Protein AF-A0A9P8C5Q1-F1 (afdb_monomer)

Organism: NCBI:txid45428

Sequence (187 aa):
MDEPPPRLFERLQHIPGYTWSEKNIFHTTYDNWQVFGKKLLKPPPSSHRGASKNRTSHADDNRQNAQNQTHLDVASSQPPSTSGSETETTSSSTPNEPDYIDIVARISTHALREERTYYICKNLVESVDPDGEHIVKPLDMMRLAAHQGDKGPVIVTVFTRPGPNWLNEVVDFGPAWFWGRNEGGEF

Radius of gyration: 25.34 Å; Cα contacts (8 Å, |Δi|>4): 212; chains: 1; bounding box: 77×45×64 Å

Secondary structure (DSSP, 8-state):
-PPPPTTHHHHHHTSTTEEEEEEEEEEETTTEEEEEEEEESSPPP--------------------------------PPP--------------TTPPPEEEEEEEEES-HHHHHHHHHHHHHHHHHH-TT-SSSPPEEEEEEPPP-TT-SS--EEEEEE--S---HHHH----TT-EEPP-TT---

Nearest PDB structures (foldseek):
  7rj8-assembly1_A  TM=6.657E-01  e=1.115E+00  Mus musculus
  7rj7-assembly1_A  TM=6.778E-01  e=1.326E+00  Mus musculus
  8gmc-assembly2_B  TM=5.275E-01  e=1.770E+00  Homo sapiens
  4y8d-assembly2_B  TM=4.771E-01  e=1.181E+00  Homo sapiens
  4c59-assembly1_A  TM=4.527E-01  e=1.052E+00  Homo sapiens

Structure (mmCIF, N/CA/C/O backbone):
data_AF-A0A9P8C5Q1-F1
#
_entry.id   AF-A0A9P8C5Q1-F1
#
loop_
_atom_site.group_PDB
_atom_site.id
_atom_site.type_symbol
_atom_site.label_atom_id
_atom_site.label_alt_id
_atom_site.label_comp_id
_atom_site.label_asym_id
_atom_site.label_entity_id
_atom_site.label_seq_id
_atom_site.pdbx_PDB_ins_code
_atom_site.Cartn_x
_atom_site.Cartn_y
_atom_site.Cartn_z
_atom_site.occupancy
_atom_site.B_iso_or_equiv
_atom_site.auth_seq_id
_atom_site.auth_comp_id
_atom_site.auth_asym_id
_atom_site.auth_atom_id
_atom_site.pdbx_PDB_model_num
ATOM 1 N N . MET A 1 1 ? 3.239 11.483 18.108 1.00 54.06 1 MET A N 1
ATOM 2 C CA . MET A 1 1 ? 3.190 10.063 17.724 1.00 54.06 1 MET A CA 1
ATOM 3 C C . MET A 1 1 ? 1.852 9.861 17.056 1.00 54.06 1 MET A C 1
ATOM 5 O O . MET A 1 1 ? 0.841 10.072 17.718 1.00 54.06 1 MET A O 1
ATOM 9 N N . ASP A 1 2 ? 1.837 9.585 15.757 1.00 68.31 2 ASP A N 1
ATOM 10 C CA . ASP A 1 2 ? 0.606 9.152 15.105 1.00 68.31 2 ASP A CA 1
ATOM 11 C C . ASP A 1 2 ? 0.301 7.726 15.557 1.00 68.31 2 ASP A C 1
ATOM 13 O O . ASP A 1 2 ? 1.201 6.897 15.649 1.00 68.31 2 ASP A O 1
ATOM 17 N N . GLU A 1 3 ? -0.950 7.474 15.924 1.00 78.94 3 GLU A N 1
ATOM 18 C CA . GLU A 1 3 ? -1.441 6.158 16.334 1.00 78.94 3 GLU A CA 1
ATOM 19 C C . GLU A 1 3 ? -1.920 5.393 15.087 1.00 78.94 3 GLU A C 1
ATOM 21 O O . GLU A 1 3 ? -2.419 6.031 14.144 1.00 78.94 3 GLU A O 1
ATOM 26 N N . PRO A 1 4 ? -1.762 4.056 15.014 1.00 82.62 4 PRO A N 1
ATOM 27 C CA . PRO A 1 4 ? -2.324 3.299 13.905 1.00 82.62 4 PRO A CA 1
ATOM 28 C C . PRO A 1 4 ? -3.848 3.462 13.861 1.00 82.62 4 PRO A C 1
ATOM 30 O O . PRO A 1 4 ? -4.478 3.633 14.907 1.00 82.62 4 PRO A O 1
ATOM 33 N N . PRO A 1 5 ? -4.471 3.400 12.667 1.00 83.88 5 PRO A N 1
ATOM 34 C CA . PRO A 1 5 ? -5.922 3.416 12.557 1.00 83.88 5 PRO A CA 1
ATOM 35 C C . PRO A 1 5 ? -6.575 2.404 13.514 1.00 83.88 5 PRO A C 1
ATOM 37 O O . PRO A 1 5 ? -6.081 1.275 13.631 1.00 83.88 5 PRO A O 1
ATOM 40 N N . PRO A 1 6 ? -7.690 2.760 14.175 1.00 84.25 6 PRO A N 1
ATOM 41 C CA . PRO A 1 6 ? -8.359 1.859 15.099 1.00 84.25 6 PRO A CA 1
ATOM 42 C C . PRO A 1 6 ? -8.666 0.511 14.449 1.00 84.25 6 PRO A C 1
ATOM 44 O O . PRO A 1 6 ? -9.155 0.445 13.312 1.00 84.25 6 PRO A O 1
ATOM 47 N N . ARG A 1 7 ? -8.379 -0.568 15.191 1.00 85.06 7 ARG A N 1
ATOM 48 C CA . ARG A 1 7 ? -8.633 -1.959 14.776 1.00 85.06 7 ARG A CA 1
ATOM 49 C C . ARG A 1 7 ? -8.016 -2.301 13.415 1.00 85.06 7 ARG A C 1
ATOM 51 O O . ARG A 1 7 ? -8.594 -3.059 12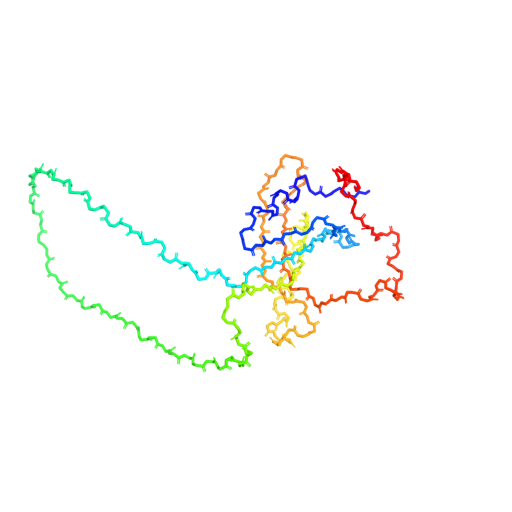.638 1.00 85.06 7 ARG A O 1
ATOM 58 N N . LEU A 1 8 ? -6.844 -1.736 13.113 1.00 86.69 8 LEU A N 1
ATOM 59 C CA . LEU A 1 8 ? -6.172 -1.927 11.828 1.00 86.69 8 LEU A CA 1
ATOM 60 C C . LEU A 1 8 ? -6.030 -3.408 11.458 1.00 86.69 8 LEU A C 1
ATOM 62 O O . LEU A 1 8 ? -6.401 -3.794 10.354 1.00 86.69 8 LEU A O 1
ATOM 66 N N . PHE A 1 9 ? -5.542 -4.241 12.379 1.00 86.44 9 PHE A N 1
ATOM 67 C CA . PHE A 1 9 ? -5.345 -5.666 12.113 1.00 86.44 9 PHE A CA 1
ATOM 68 C C . PHE A 1 9 ? -6.651 -6.394 11.829 1.00 86.44 9 PHE A C 1
ATOM 70 O O . PHE A 1 9 ? -6.742 -7.079 10.819 1.00 86.44 9 PHE A O 1
ATOM 77 N N . GLU A 1 10 ? -7.682 -6.185 12.647 1.00 88.19 10 GLU A N 1
ATOM 78 C CA . GLU A 1 10 ? -9.013 -6.751 12.410 1.00 88.19 10 GLU A CA 1
ATOM 79 C C . GLU A 1 10 ? -9.514 -6.381 11.007 1.00 88.19 10 GLU A C 1
ATOM 81 O O . GLU A 1 10 ? -9.968 -7.238 10.254 1.00 88.19 10 GLU A O 1
ATOM 86 N N . ARG A 1 11 ? -9.352 -5.118 10.598 1.00 90.75 11 ARG A N 1
ATOM 87 C CA . ARG A 1 11 ? -9.740 -4.647 9.259 1.00 90.75 11 ARG A CA 1
ATOM 88 C C . ARG A 1 11 ? -8.911 -5.297 8.149 1.00 90.75 11 ARG A C 1
ATOM 90 O O . ARG A 1 11 ? -9.472 -5.648 7.117 1.00 90.75 11 ARG A O 1
ATOM 97 N N . LEU A 1 12 ? -7.609 -5.489 8.357 1.00 90.44 12 LEU A N 1
ATOM 98 C CA . LEU A 1 12 ? -6.730 -6.160 7.398 1.00 90.44 12 LEU A CA 1
ATOM 99 C C . LEU A 1 12 ? -7.059 -7.658 7.256 1.00 90.44 12 LEU A C 1
ATOM 101 O O . LEU A 1 12 ? -7.026 -8.178 6.143 1.00 90.44 12 LEU A O 1
ATOM 105 N N . GLN A 1 13 ? -7.428 -8.344 8.344 1.00 90.44 13 GLN A N 1
ATOM 106 C CA . GLN A 1 13 ? -7.828 -9.762 8.322 1.00 90.44 13 GLN A CA 1
ATOM 107 C C . GLN A 1 13 ? -9.096 -10.011 7.492 1.00 90.44 13 GLN A C 1
ATOM 109 O O . GLN A 1 13 ? -9.291 -11.108 6.975 1.00 90.44 13 GLN A O 1
ATOM 114 N N . HIS A 1 14 ? -9.946 -8.996 7.318 1.00 90.19 14 HIS A N 1
ATOM 115 C CA . HIS A 1 14 ? -11.116 -9.090 6.444 1.00 90.19 14 HIS A CA 1
ATOM 116 C C . HIS A 1 14 ? -10.768 -9.062 4.946 1.00 90.19 14 HIS A C 1
ATOM 118 O O . HIS A 1 14 ? -11.654 -9.300 4.124 1.00 90.19 14 HIS A O 1
ATOM 124 N N . ILE A 1 15 ? -9.517 -8.774 4.566 1.00 90.19 15 ILE A N 1
ATOM 125 C CA . ILE A 1 15 ? -9.103 -8.762 3.161 1.00 90.19 15 ILE A CA 1
ATOM 126 C C . ILE A 1 15 ? -8.842 -10.212 2.711 1.00 90.19 15 ILE A C 1
ATOM 128 O O . ILE A 1 15 ? -7.885 -10.839 3.176 1.00 90.19 15 ILE A O 1
ATOM 132 N N . PRO A 1 16 ? -9.658 -10.770 1.796 1.00 88.88 16 PRO A N 1
ATOM 133 C CA . PRO A 1 16 ? -9.532 -12.164 1.393 1.00 88.88 16 PRO A CA 1
ATOM 134 C C . PRO A 1 16 ? -8.227 -12.413 0.626 1.00 88.88 16 PRO A C 1
ATOM 136 O O . PRO A 1 16 ? -7.790 -11.588 -0.172 1.00 88.88 16 PRO A O 1
ATOM 139 N N . GLY A 1 17 ? -7.623 -13.586 0.833 1.00 89.50 17 GLY A N 1
ATOM 140 C CA . GLY A 1 17 ? -6.403 -14.004 0.128 1.00 89.50 17 GLY A CA 1
ATOM 141 C C . GLY A 1 17 ? -5.095 -13.498 0.740 1.00 89.50 17 GLY A C 1
ATOM 142 O O . GLY A 1 17 ? -4.024 -13.823 0.221 1.00 89.50 17 GLY A O 1
ATOM 143 N N . TYR A 1 18 ? -5.169 -12.764 1.852 1.00 92.25 18 TYR A N 1
ATOM 144 C CA . TYR A 1 18 ? -4.013 -12.252 2.575 1.00 92.25 18 TYR A CA 1
ATOM 145 C C . TYR A 1 18 ? -3.984 -12.749 4.019 1.00 92.25 18 TYR A C 1
ATOM 147 O O . TYR A 1 18 ? -5.013 -12.976 4.650 1.00 92.25 18 TYR A O 1
ATOM 155 N N . THR A 1 19 ? -2.781 -12.911 4.556 1.00 92.00 19 THR A N 1
ATOM 156 C CA . THR A 1 19 ? -2.546 -13.205 5.970 1.00 92.00 19 THR A CA 1
ATOM 157 C C . THR A 1 19 ? -1.516 -12.226 6.496 1.00 92.00 19 THR A C 1
ATOM 159 O O . THR A 1 19 ? -0.430 -12.109 5.930 1.00 92.00 19 THR A O 1
ATOM 162 N N . TRP A 1 20 ? -1.844 -11.528 7.576 1.00 91.50 20 TRP A N 1
ATOM 163 C CA . TRP A 1 20 ? -1.022 -10.451 8.124 1.00 91.50 20 TRP A CA 1
ATOM 164 C C . TRP A 1 20 ? -0.346 -10.885 9.421 1.00 91.50 20 TRP A C 1
ATOM 166 O O . TRP A 1 20 ? -0.953 -11.562 10.248 1.00 91.50 20 TRP A O 1
ATOM 176 N N . SER A 1 21 ? 0.916 -10.499 9.590 1.00 86.69 21 SER A N 1
ATOM 177 C CA . SER A 1 21 ? 1.686 -10.736 10.808 1.00 86.69 21 SER A CA 1
ATOM 178 C C . SER A 1 21 ? 1.608 -9.519 11.722 1.00 86.69 21 SER A C 1
ATOM 180 O O . SER A 1 21 ? 1.960 -8.412 11.320 1.00 86.69 21 SER A O 1
ATOM 182 N N . GLU A 1 22 ? 1.206 -9.731 12.974 1.00 79.44 22 GLU A N 1
ATOM 183 C CA . GLU A 1 22 ? 1.106 -8.664 13.981 1.00 79.44 22 GLU A CA 1
ATOM 184 C C . GLU A 1 22 ? 2.451 -8.280 14.604 1.00 79.44 22 GLU A C 1
ATOM 186 O O . GLU A 1 22 ? 2.571 -7.243 15.250 1.00 79.44 22 GLU A O 1
ATOM 191 N N . LYS A 1 23 ? 3.484 -9.108 14.411 1.00 74.75 23 LYS A N 1
ATOM 192 C CA . LYS A 1 23 ? 4.763 -8.966 15.120 1.00 74.75 23 LYS A CA 1
ATOM 193 C C . LYS A 1 23 ? 5.607 -7.784 14.640 1.00 74.75 23 LYS A C 1
ATOM 195 O O . LYS A 1 23 ? 6.437 -7.299 15.394 1.00 74.75 23 LYS A O 1
ATOM 200 N N . ASN A 1 24 ? 5.402 -7.336 13.401 1.00 70.75 24 ASN A N 1
ATOM 201 C CA . ASN A 1 24 ? 6.288 -6.393 12.718 1.00 70.75 24 ASN A CA 1
ATOM 202 C C . ASN A 1 24 ? 5.481 -5.263 12.065 1.00 70.75 24 ASN A C 1
ATOM 204 O O . ASN A 1 24 ? 5.430 -5.163 10.837 1.00 70.75 24 ASN A O 1
ATOM 208 N N . ILE A 1 25 ? 4.831 -4.439 12.887 1.00 84.50 25 ILE A N 1
ATOM 209 C CA . ILE A 1 25 ? 4.225 -3.182 12.445 1.00 84.50 25 ILE A CA 1
ATOM 210 C C . ILE A 1 25 ? 5.184 -2.029 12.733 1.00 84.50 25 ILE A C 1
ATOM 212 O O . ILE A 1 25 ? 5.740 -1.925 13.824 1.00 84.50 25 ILE A O 1
ATOM 216 N N . PHE A 1 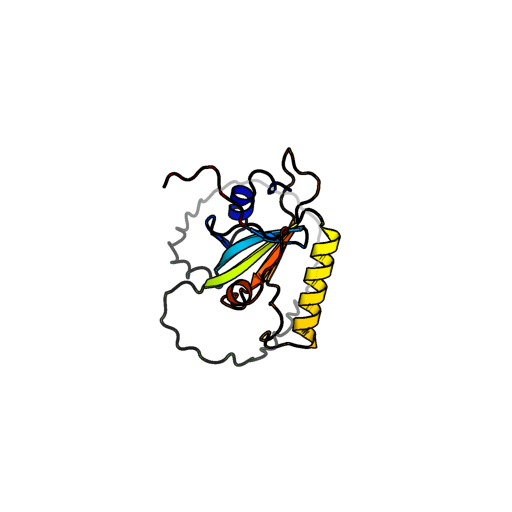26 ? 5.401 -1.156 11.760 1.00 84.56 26 PHE A N 1
ATOM 217 C CA . PHE A 1 26 ? 6.225 0.037 11.947 1.00 84.56 26 PHE A CA 1
ATOM 218 C C . PHE A 1 26 ? 5.637 1.206 11.176 1.00 84.56 26 PHE A C 1
ATOM 220 O O . PHE A 1 26 ? 4.915 1.024 10.193 1.00 84.56 26 PHE A O 1
ATOM 227 N N . HIS A 1 27 ? 5.922 2.411 11.650 1.00 86.19 27 HIS A N 1
ATOM 228 C CA . HIS A 1 27 ? 5.530 3.641 10.980 1.00 86.19 27 HIS A CA 1
ATOM 229 C C . HIS A 1 27 ? 6.763 4.234 10.317 1.00 86.19 27 HIS A C 1
ATOM 231 O O . HIS A 1 27 ? 7.857 4.239 10.882 1.00 86.19 27 HIS A O 1
ATOM 237 N N . THR A 1 28 ? 6.598 4.666 9.075 1.00 82.50 28 THR A N 1
ATOM 238 C CA . THR A 1 28 ? 7.690 5.266 8.317 1.00 82.50 28 THR A CA 1
ATOM 239 C C . THR A 1 28 ? 7.641 6.780 8.396 1.00 82.50 28 THR A C 1
ATOM 241 O O . THR A 1 28 ? 6.584 7.391 8.537 1.00 82.50 28 THR A O 1
ATOM 244 N N . THR A 1 29 ? 8.788 7.406 8.149 1.00 78.44 29 THR A N 1
ATOM 245 C CA . THR A 1 29 ? 8.920 8.863 7.997 1.00 78.44 29 THR A CA 1
ATOM 246 C C . THR A 1 29 ? 8.051 9.446 6.875 1.00 78.44 29 THR A C 1
ATOM 248 O O . THR A 1 29 ? 7.801 10.648 6.840 1.00 78.44 29 THR A O 1
ATOM 251 N N . TYR A 1 30 ? 7.544 8.595 5.980 1.00 80.94 30 TYR A N 1
ATOM 252 C CA . TYR A 1 30 ? 6.578 8.939 4.944 1.00 80.94 30 TYR A CA 1
ATOM 253 C C . TYR A 1 30 ? 5.130 8.891 5.436 1.00 80.94 30 TYR A C 1
ATOM 255 O O . TYR A 1 30 ? 4.229 8.802 4.611 1.00 80.94 30 TYR A O 1
ATOM 263 N N . ASP A 1 31 ? 4.873 8.921 6.741 1.00 85.62 31 ASP A N 1
ATOM 264 C CA . ASP A 1 31 ? 3.535 8.895 7.336 1.00 85.62 31 ASP A CA 1
ATOM 265 C C . ASP A 1 31 ? 2.629 7.789 6.764 1.00 85.62 31 ASP A C 1
ATOM 267 O O . ASP A 1 31 ? 1.560 8.010 6.180 1.00 85.62 31 ASP A O 1
ATOM 271 N N . ASN A 1 32 ? 3.150 6.568 6.819 1.00 91.12 32 ASN A N 1
ATOM 272 C CA . ASN A 1 32 ? 2.397 5.356 6.541 1.00 91.12 32 ASN A CA 1
ATOM 273 C C . ASN A 1 32 ? 2.840 4.252 7.493 1.00 91.12 32 ASN A C 1
ATOM 275 O O . ASN A 1 32 ? 4.012 4.151 7.862 1.00 91.12 32 ASN A O 1
ATOM 279 N N . TRP A 1 33 ? 1.874 3.422 7.855 1.00 92.12 33 TRP A N 1
ATOM 280 C CA . TRP A 1 33 ? 2.087 2.190 8.591 1.00 92.12 33 TRP A CA 1
ATOM 281 C C . TRP A 1 33 ? 2.439 1.073 7.625 1.00 92.12 33 TRP A C 1
ATOM 283 O O . TRP A 1 33 ? 1.865 0.994 6.540 1.00 92.12 33 TRP A O 1
ATOM 293 N N . GLN A 1 34 ? 3.348 0.194 8.023 1.00 92.44 34 GLN A N 1
ATOM 294 C CA . GLN A 1 34 ? 3.714 -0.983 7.253 1.00 92.44 34 GLN A CA 1
ATOM 295 C C . GLN A 1 34 ? 3.451 -2.249 8.046 1.00 92.44 34 GLN A C 1
ATOM 297 O O . GLN A 1 34 ? 3.824 -2.349 9.213 1.00 92.44 34 GLN A O 1
ATOM 302 N N . VAL A 1 35 ? 2.796 -3.208 7.393 1.00 93.00 35 VAL A N 1
ATOM 303 C CA . VAL A 1 35 ? 2.463 -4.515 7.959 1.00 93.00 35 VAL A CA 1
ATOM 304 C C . VAL A 1 35 ? 2.910 -5.596 6.989 1.00 93.00 35 VAL A C 1
ATOM 306 O O . VAL A 1 35 ? 2.559 -5.588 5.809 1.00 93.00 35 VAL A O 1
ATOM 309 N N . PHE A 1 36 ? 3.685 -6.551 7.487 1.00 92.69 36 PHE A N 1
ATOM 310 C CA . PHE A 1 36 ? 4.129 -7.688 6.692 1.00 92.69 36 PHE A CA 1
ATOM 311 C C . PHE A 1 36 ? 3.082 -8.797 6.666 1.00 92.69 36 PHE A C 1
ATOM 313 O O . PHE A 1 36 ? 2.388 -9.047 7.650 1.00 92.69 36 PHE A O 1
ATOM 320 N N . GLY A 1 37 ? 3.005 -9.510 5.548 1.00 92.62 37 GLY A N 1
ATOM 321 C CA . GLY A 1 37 ? 2.088 -10.630 5.401 1.00 92.62 37 GLY A CA 1
ATOM 322 C C . GLY A 1 37 ? 2.514 -11.623 4.332 1.00 92.62 37 GLY A C 1
ATOM 323 O O . GLY A 1 37 ? 3.628 -11.554 3.803 1.00 92.62 37 GLY A O 1
ATOM 324 N N . LYS A 1 38 ? 1.591 -12.527 4.015 1.00 93.25 38 LYS A N 1
ATOM 325 C CA . LYS A 1 38 ? 1.660 -13.469 2.899 1.00 93.25 38 LYS A CA 1
ATOM 326 C C . LYS A 1 38 ? 0.391 -13.362 2.056 1.00 93.25 38 LYS A C 1
ATOM 328 O O . LYS A 1 38 ? -0.694 -13.197 2.612 1.00 93.25 38 LYS A O 1
ATOM 333 N N . LYS A 1 39 ? 0.520 -13.467 0.734 1.00 92.88 39 LYS A N 1
ATOM 334 C CA . LYS A 1 39 ? -0.605 -13.584 -0.208 1.00 92.88 39 LYS A CA 1
ATOM 335 C C . LYS A 1 39 ? -0.645 -15.000 -0.765 1.00 92.88 39 LYS A C 1
ATOM 337 O O . LYS A 1 39 ? 0.393 -15.522 -1.161 1.00 92.88 39 LYS A O 1
ATOM 342 N N . LEU A 1 40 ? -1.830 -15.598 -0.813 1.00 91.00 40 LEU A N 1
ATOM 343 C CA . LEU A 1 40 ? -2.054 -16.897 -1.446 1.00 91.00 40 LEU A CA 1
ATOM 344 C C . LEU A 1 40 ? -2.198 -16.717 -2.968 1.00 91.00 40 LEU A C 1
ATOM 346 O O . LEU A 1 40 ? -3.103 -16.012 -3.413 1.00 91.00 40 LEU A O 1
ATOM 350 N N . LEU A 1 41 ? -1.322 -17.337 -3.766 1.00 83.75 41 LEU A N 1
ATOM 351 C CA . LEU A 1 41 ? -1.336 -17.237 -5.234 1.00 83.75 41 LEU A CA 1
ATOM 352 C C . LEU A 1 41 ? -2.379 -18.151 -5.881 1.00 83.75 41 LEU A C 1
ATOM 354 O O . LEU A 1 41 ? -3.001 -17.780 -6.876 1.00 83.75 41 LEU A O 1
ATOM 358 N N . LYS A 1 42 ? -2.573 -19.351 -5.327 1.00 78.44 42 LYS A N 1
ATOM 359 C CA . LYS A 1 42 ? -3.541 -20.331 -5.826 1.00 78.44 42 LYS A CA 1
ATOM 360 C C . LYS A 1 42 ? -4.374 -20.851 -4.659 1.00 78.44 42 LYS A C 1
ATOM 362 O O . LYS A 1 42 ? -3.792 -21.365 -3.702 1.00 78.44 42 LYS A O 1
ATOM 367 N N . PRO A 1 43 ? -5.715 -20.745 -4.702 1.00 63.94 43 PRO A N 1
ATOM 368 C CA . PRO A 1 43 ? -6.535 -21.457 -3.735 1.00 63.94 43 PRO A CA 1
ATOM 369 C C . PRO A 1 43 ? -6.235 -22.958 -3.868 1.00 63.94 43 PRO A C 1
ATOM 371 O O . PRO A 1 43 ? -6.049 -23.433 -4.995 1.00 63.94 43 PRO A O 1
ATOM 374 N N . PRO A 1 44 ? -6.155 -23.710 -2.754 1.00 61.41 44 PRO A N 1
ATOM 375 C CA . PRO A 1 44 ? -5.934 -25.148 -2.828 1.00 61.41 44 PRO A CA 1
ATOM 376 C C . PRO A 1 44 ? -6.998 -25.757 -3.749 1.00 61.41 44 PRO A C 1
ATOM 378 O O . PRO A 1 44 ? -8.148 -25.298 -3.707 1.00 61.41 44 PRO A O 1
ATOM 381 N N . PRO A 1 45 ? -6.645 -26.750 -4.590 1.00 60.91 45 PRO A N 1
ATOM 382 C CA . PRO A 1 45 ? -7.618 -27.397 -5.454 1.00 60.91 45 PRO A CA 1
ATOM 383 C C . PRO A 1 45 ? -8.770 -27.852 -4.568 1.00 60.91 45 PRO A C 1
ATOM 385 O O . PRO A 1 45 ? -8.580 -28.620 -3.621 1.00 60.91 45 PRO A O 1
ATOM 388 N N . SER A 1 46 ? -9.953 -27.295 -4.815 1.00 57.34 46 SER A N 1
ATOM 389 C CA . SER A 1 46 ? -11.142 -27.647 -4.065 1.00 57.34 46 SER A CA 1
ATOM 390 C C . SER A 1 46 ? -11.343 -29.143 -4.255 1.00 57.34 46 SER A C 1
ATOM 392 O O . SER A 1 46 ? -11.677 -29.614 -5.339 1.00 57.34 46 SER A O 1
ATOM 394 N N . SER A 1 47 ? -11.090 -29.923 -3.203 1.00 45.84 47 SER A N 1
ATOM 395 C CA . SER A 1 47 ? -11.538 -31.305 -3.182 1.00 45.84 47 SER A CA 1
ATOM 396 C C . SER A 1 47 ? -13.045 -31.220 -3.367 1.00 45.84 47 SER A C 1
ATOM 398 O O . SER A 1 47 ? -13.741 -30.656 -2.519 1.00 45.84 47 SER A O 1
ATOM 400 N N . HIS A 1 48 ? -13.527 -31.652 -4.530 1.00 47.44 48 HIS A N 1
ATOM 401 C CA . HIS A 1 48 ? -14.938 -31.701 -4.856 1.00 47.44 48 HIS A CA 1
ATOM 402 C C . HIS A 1 48 ? -15.633 -32.595 -3.822 1.00 47.44 48 HIS A C 1
ATOM 404 O O . HIS A 1 48 ? -15.818 -33.791 -4.029 1.00 47.44 48 HIS A O 1
ATOM 410 N N . ARG A 1 49 ? -16.027 -32.025 -2.679 1.00 45.91 49 ARG A N 1
ATOM 411 C CA . ARG A 1 49 ? -17.060 -32.607 -1.833 1.00 45.91 49 ARG A CA 1
ATOM 412 C C . ARG A 1 49 ? -18.317 -32.538 -2.676 1.00 45.91 49 ARG A C 1
ATOM 414 O O . ARG A 1 49 ? -18.860 -31.457 -2.890 1.00 45.91 49 ARG A O 1
ATOM 421 N N . GLY A 1 50 ? -18.666 -33.687 -3.251 1.00 44.19 50 GLY A N 1
ATOM 422 C CA . GLY A 1 50 ? -19.752 -33.843 -4.202 1.00 44.19 50 GLY A CA 1
ATOM 423 C C . GLY A 1 50 ? -20.978 -33.068 -3.748 1.00 44.19 50 GLY A C 1
ATOM 424 O O . GLY A 1 50 ? -21.564 -33.365 -2.708 1.00 44.19 50 GLY A O 1
ATOM 425 N N . ALA A 1 51 ? -21.350 -32.063 -4.539 1.00 42.00 51 ALA A N 1
ATOM 426 C CA . ALA A 1 51 ? -22.648 -31.435 -4.433 1.00 42.00 51 ALA A CA 1
ATOM 427 C C . ALA A 1 51 ? -23.689 -32.518 -4.739 1.00 42.00 51 ALA A C 1
ATOM 429 O O . ALA A 1 51 ? -23.930 -32.874 -5.895 1.00 42.00 51 ALA A O 1
ATOM 430 N N . SER A 1 52 ? -24.241 -33.099 -3.674 1.00 44.97 52 SER A N 1
ATOM 431 C CA . SER A 1 52 ? -25.394 -33.983 -3.734 1.00 44.97 52 SER A CA 1
ATOM 432 C C . SER A 1 52 ? -26.507 -33.244 -4.471 1.00 44.97 52 SER A C 1
ATOM 434 O O . SER A 1 52 ? -27.012 -32.220 -4.008 1.00 44.97 52 SER A O 1
ATOM 436 N N . LYS A 1 53 ? -26.853 -33.741 -5.661 1.00 46.81 53 LYS A N 1
ATOM 437 C CA . LYS A 1 53 ? -28.012 -33.295 -6.431 1.00 46.81 53 LYS A CA 1
ATOM 438 C C . LYS A 1 53 ? -29.275 -33.720 -5.682 1.00 46.81 53 LYS A C 1
ATOM 440 O O . LYS A 1 53 ? -29.868 -34.738 -6.027 1.00 46.81 53 LYS A O 1
ATOM 445 N N . ASN A 1 54 ? -29.726 -32.934 -4.710 1.00 40.12 54 ASN A N 1
ATOM 446 C CA . ASN A 1 54 ? -31.113 -33.028 -4.269 1.00 40.12 54 ASN A CA 1
ATOM 447 C C . ASN A 1 54 ? -31.989 -32.290 -5.280 1.00 40.12 54 ASN A C 1
ATOM 449 O O . ASN A 1 54 ? -32.167 -31.077 -5.234 1.00 40.12 54 ASN A O 1
ATOM 453 N N . ARG A 1 55 ? -32.503 -33.070 -6.234 1.00 41.81 55 ARG A N 1
ATOM 454 C CA . ARG A 1 55 ? -33.647 -32.710 -7.066 1.00 41.81 55 ARG A CA 1
ATOM 455 C C . ARG A 1 55 ? -34.868 -32.616 -6.152 1.00 41.81 55 ARG A C 1
ATOM 457 O O . ARG A 1 55 ? -35.412 -33.644 -5.763 1.00 41.81 55 ARG A O 1
ATOM 464 N N . THR A 1 56 ? -35.302 -31.409 -5.819 1.00 40.56 56 THR A N 1
ATOM 465 C CA . THR A 1 56 ? -36.657 -31.183 -5.315 1.00 40.56 56 THR A CA 1
ATOM 466 C C . THR A 1 56 ? -37.568 -30.950 -6.513 1.00 40.56 56 THR A C 1
ATOM 468 O O . THR A 1 56 ? -37.518 -29.928 -7.192 1.00 40.56 56 THR A O 1
ATOM 471 N N . SER A 1 57 ? -38.368 -31.965 -6.821 1.00 43.81 57 SER A N 1
ATOM 472 C CA . SER A 1 57 ? -39.522 -31.858 -7.703 1.00 43.81 57 SER A CA 1
ATOM 473 C C . SER A 1 57 ? -40.598 -31.028 -7.004 1.00 43.81 57 SER A C 1
ATOM 475 O O . SER A 1 57 ? -41.234 -31.521 -6.074 1.00 43.81 57 SER A O 1
ATOM 477 N N . HIS A 1 58 ? -40.817 -29.799 -7.460 1.00 41.16 58 HIS A N 1
ATOM 478 C CA . HIS A 1 58 ? -42.062 -29.088 -7.195 1.00 41.16 58 HIS A CA 1
ATOM 479 C C . HIS A 1 58 ? -42.860 -29.032 -8.492 1.00 41.16 58 HIS A C 1
ATOM 481 O O . HIS A 1 58 ? -42.485 -28.364 -9.453 1.00 41.16 58 HIS A O 1
ATOM 487 N N . ALA A 1 59 ? -43.919 -29.835 -8.510 1.00 43.53 59 ALA A N 1
ATOM 488 C CA . ALA A 1 59 ? -45.061 -29.626 -9.371 1.00 43.53 59 ALA A CA 1
ATOM 489 C C . ALA A 1 59 ? -45.836 -28.428 -8.821 1.00 43.53 59 ALA A C 1
ATOM 491 O O . ALA A 1 59 ? -46.074 -28.389 -7.620 1.00 43.53 59 ALA A O 1
ATOM 492 N N . ASP A 1 60 ? -46.224 -27.504 -9.694 1.00 41.16 60 ASP A N 1
ATOM 493 C CA . ASP A 1 60 ? -47.494 -26.801 -9.562 1.00 41.16 60 ASP A CA 1
ATOM 494 C C . ASP A 1 60 ? -47.965 -26.345 -10.947 1.00 41.16 60 ASP A C 1
ATOM 496 O O . ASP A 1 60 ? -47.281 -25.636 -11.690 1.00 41.16 60 ASP A O 1
ATOM 500 N N . ASP A 1 61 ? -49.147 -26.848 -11.284 1.00 39.78 61 ASP A N 1
ATOM 501 C CA . ASP A 1 61 ? -50.043 -26.383 -12.330 1.00 39.78 61 ASP A CA 1
ATOM 502 C C . ASP A 1 61 ? -50.404 -24.904 -12.108 1.00 39.78 61 ASP A C 1
ATOM 504 O O . ASP A 1 61 ? -50.636 -24.493 -10.974 1.00 39.78 61 ASP A O 1
ATOM 508 N N . ASN A 1 62 ? -50.551 -24.125 -13.190 1.00 38.53 62 ASN A N 1
ATOM 509 C CA . ASN A 1 62 ? -51.838 -23.522 -13.590 1.00 38.53 62 ASN A CA 1
ATOM 510 C C . ASN A 1 62 ? -51.666 -22.366 -14.613 1.00 38.53 62 ASN A C 1
ATOM 512 O O . ASN A 1 62 ? -51.288 -21.249 -14.280 1.00 38.53 62 ASN A O 1
ATOM 516 N N . ARG A 1 63 ? -52.045 -22.677 -15.861 1.00 37.78 63 ARG A N 1
ATOM 517 C CA . ARG A 1 63 ? -52.834 -21.890 -16.841 1.00 37.78 63 ARG A CA 1
ATOM 518 C C . ARG A 1 63 ? -52.427 -20.468 -17.296 1.00 37.78 63 ARG A C 1
ATOM 520 O O . ARG A 1 63 ? -52.673 -19.471 -16.636 1.00 37.78 63 ARG A O 1
ATOM 527 N N . GLN A 1 64 ? -52.037 -20.439 -18.579 1.00 38.41 64 GLN A N 1
ATOM 528 C CA . GLN A 1 64 ? -52.668 -19.730 -19.717 1.00 38.41 64 GLN A CA 1
ATOM 529 C C . GLN A 1 64 ? -52.988 -18.223 -19.598 1.00 38.41 64 GLN A C 1
ATOM 531 O O . GLN A 1 64 ? -53.992 -17.849 -19.005 1.00 38.41 64 GLN A O 1
ATOM 536 N N . ASN A 1 65 ? -52.297 -17.401 -20.401 1.00 33.88 65 ASN A N 1
ATOM 537 C CA . ASN A 1 65 ? -52.964 -16.601 -21.441 1.00 33.88 65 ASN A CA 1
ATOM 538 C C . ASN A 1 65 ? -51.989 -16.240 -22.582 1.00 33.88 65 ASN A C 1
ATOM 540 O O . ASN A 1 65 ? -50.784 -16.131 -22.374 1.00 33.88 65 ASN A O 1
ATOM 544 N N . ALA A 1 66 ? -52.526 -16.131 -23.793 1.00 35.69 66 ALA A N 1
ATOM 545 C CA . ALA A 1 66 ? -51.828 -16.152 -25.070 1.00 35.69 66 ALA A CA 1
ATOM 546 C C . ALA A 1 66 ? -51.572 -14.758 -25.684 1.00 35.69 66 ALA A C 1
ATOM 548 O O . ALA A 1 66 ? -52.153 -13.766 -25.260 1.00 35.69 66 ALA A O 1
ATOM 549 N N . GLN A 1 67 ? -50.797 -14.789 -26.782 1.00 36.25 67 GLN A N 1
ATOM 550 C CA . GLN A 1 67 ? -50.679 -13.816 -27.887 1.00 36.25 67 GLN A CA 1
ATOM 551 C C . GLN A 1 67 ? -49.575 -12.746 -27.781 1.00 36.25 67 GLN A C 1
ATOM 553 O O . GLN A 1 67 ? -49.773 -11.667 -27.239 1.00 36.25 67 GLN A O 1
ATOM 558 N N . ASN A 1 68 ? -48.439 -12.968 -28.452 1.00 36.53 68 ASN A N 1
ATOM 559 C CA . ASN A 1 68 ? -48.270 -12.516 -29.840 1.00 36.53 68 ASN A CA 1
ATOM 560 C C . ASN A 1 68 ? -46.941 -12.989 -30.449 1.00 36.53 68 ASN A C 1
ATOM 562 O O . ASN A 1 68 ? -45.913 -13.091 -29.789 1.00 36.53 68 ASN A O 1
ATOM 566 N N . GLN A 1 69 ? -47.024 -13.316 -31.734 1.00 36.88 69 GLN A N 1
ATOM 567 C CA . GLN A 1 69 ? -45.984 -13.869 -32.591 1.00 36.88 69 GLN A CA 1
ATOM 568 C C . GLN A 1 69 ? -45.044 -12.763 -33.081 1.00 36.88 69 GLN A C 1
ATOM 570 O O . GLN A 1 69 ? -45.536 -11.725 -33.513 1.00 36.88 69 GLN A O 1
ATOM 575 N N . THR A 1 70 ? -43.737 -13.022 -33.165 1.00 34.91 70 THR A N 1
ATOM 576 C CA . THR A 1 70 ? -42.986 -12.884 -34.430 1.00 34.91 70 THR A CA 1
ATOM 577 C C . THR A 1 70 ? -41.646 -13.615 -34.336 1.00 34.91 70 THR A C 1
ATOM 579 O O . THR A 1 70 ? -40.916 -13.505 -33.358 1.00 34.91 70 THR A O 1
ATOM 582 N N . HIS A 1 71 ? -41.377 -14.406 -35.366 1.00 31.28 71 HIS A N 1
ATOM 583 C CA . HIS A 1 71 ? -40.282 -15.351 -35.526 1.00 31.28 71 HIS A CA 1
ATOM 584 C C . HIS A 1 71 ? -39.195 -14.706 -36.388 1.00 31.28 71 HIS A C 1
ATOM 586 O O . HIS A 1 71 ? -39.490 -14.383 -37.536 1.00 31.28 71 HIS A O 1
ATOM 592 N N . LEU A 1 72 ? -37.972 -14.542 -35.877 1.00 36.03 72 LEU A N 1
ATOM 593 C CA . LEU A 1 72 ? -36.775 -14.298 -36.690 1.00 36.03 72 LEU A CA 1
ATOM 594 C C . LEU A 1 72 ? -35.552 -14.937 -36.016 1.00 36.03 72 LEU A C 1
ATOM 596 O O . LEU A 1 72 ? -35.011 -14.412 -35.045 1.00 36.03 72 LEU A O 1
ATOM 600 N N . ASP A 1 73 ? -35.140 -16.080 -36.562 1.00 34.31 73 ASP A N 1
ATOM 601 C CA . ASP A 1 73 ? -33.850 -16.723 -36.330 1.00 34.31 73 ASP A CA 1
ATOM 602 C C . ASP A 1 73 ? -32.720 -15.881 -36.934 1.00 34.31 73 ASP A C 1
ATOM 604 O O . ASP A 1 73 ? -32.701 -15.652 -38.144 1.00 34.31 73 ASP A O 1
ATOM 608 N N . VAL A 1 74 ? -31.740 -15.476 -36.123 1.00 36.91 74 VAL A N 1
ATOM 609 C CA . VAL A 1 74 ? -30.412 -15.065 -36.600 1.00 36.91 74 VAL A CA 1
ATOM 610 C C . VAL A 1 74 ? -29.351 -15.563 -35.622 1.00 36.91 74 VAL A C 1
ATOM 612 O O . VAL A 1 74 ? -29.457 -15.420 -34.406 1.00 36.91 74 VAL A O 1
ATOM 615 N N . ALA A 1 75 ? -28.350 -16.207 -36.212 1.00 39.50 75 ALA A N 1
ATOM 616 C CA . ALA A 1 75 ? -27.342 -17.045 -35.596 1.00 39.50 75 ALA A CA 1
ATOM 617 C C . ALA A 1 75 ? -26.451 -16.333 -34.564 1.00 39.50 75 ALA A C 1
ATOM 619 O O . ALA A 1 75 ? -26.025 -15.192 -34.737 1.00 39.50 75 ALA A O 1
ATOM 620 N N . SER A 1 76 ? -26.125 -17.079 -33.507 1.00 36.94 76 SER A N 1
ATOM 621 C CA . SER A 1 76 ? -25.138 -16.738 -32.487 1.00 36.94 76 SER A CA 1
ATOM 622 C C . SER A 1 76 ? -23.723 -16.869 -33.063 1.00 36.94 76 SER A C 1
ATOM 624 O O . SER A 1 76 ? -23.248 -17.974 -33.321 1.00 36.94 76 SER A O 1
ATOM 626 N N . SER A 1 77 ? -23.053 -15.737 -33.271 1.00 37.34 77 SER A N 1
ATOM 627 C CA . SER A 1 77 ? -21.635 -15.681 -33.636 1.00 37.34 77 SER A CA 1
ATOM 628 C C . SER A 1 77 ? -20.777 -15.657 -32.368 1.00 37.34 77 SER A C 1
ATOM 630 O O . SER A 1 77 ? -20.704 -14.640 -31.679 1.00 37.34 77 SER A O 1
ATOM 632 N N . GLN A 1 78 ? -20.125 -16.780 -32.058 1.00 46.25 78 GLN A N 1
ATOM 633 C CA . GLN A 1 78 ? -19.019 -16.849 -31.096 1.00 46.25 78 GLN A CA 1
ATOM 634 C C . GLN A 1 78 ? -17.756 -16.204 -31.700 1.00 46.25 78 GLN A C 1
ATOM 636 O O . GLN A 1 78 ? -17.439 -16.491 -32.856 1.00 46.25 78 GLN A O 1
ATOM 641 N N . PRO A 1 79 ? -16.984 -15.392 -30.956 1.00 49.47 79 PRO A N 1
ATOM 642 C CA . PRO A 1 79 ? -15.635 -15.025 -31.371 1.00 49.47 79 PRO A CA 1
ATOM 643 C C . PRO A 1 79 ? -14.624 -16.145 -31.029 1.00 49.47 79 PRO A C 1
ATOM 645 O O . PRO A 1 79 ? -14.726 -16.750 -29.958 1.00 49.47 79 PRO A O 1
ATOM 648 N N . PRO A 1 80 ? -13.638 -16.431 -31.902 1.00 40.97 80 PRO A N 1
ATOM 649 C CA . PRO A 1 80 ? -12.606 -17.431 -31.644 1.00 40.97 80 PRO A CA 1
ATOM 650 C C . PRO A 1 80 ? -11.578 -16.929 -30.620 1.00 40.97 80 PRO A C 1
ATOM 652 O O . PRO A 1 80 ? -10.987 -15.861 -30.774 1.00 40.97 80 PRO A O 1
ATOM 655 N N . SER A 1 81 ? -11.339 -17.734 -29.586 1.00 37.19 81 SER A N 1
ATOM 656 C CA . SER A 1 81 ? -10.244 -17.556 -28.633 1.00 37.19 81 SER A CA 1
ATOM 657 C C . SER A 1 81 ? -8.904 -17.819 -29.322 1.00 37.19 81 SER A C 1
ATOM 659 O O . SER A 1 81 ? -8.599 -18.948 -29.703 1.00 37.19 81 SER A O 1
ATOM 661 N N . THR A 1 82 ? -8.085 -16.783 -29.479 1.00 38.97 82 THR A N 1
ATOM 662 C CA . THR A 1 82 ? -6.682 -16.927 -29.873 1.00 38.97 82 THR A CA 1
ATOM 663 C C . THR A 1 82 ? -5.875 -17.344 -28.648 1.00 38.97 82 THR A C 1
ATOM 665 O O . THR A 1 82 ? -5.659 -16.554 -27.732 1.00 38.97 82 THR A O 1
ATOM 668 N N . SER A 1 83 ? -5.467 -18.609 -28.627 1.00 42.75 83 SER A N 1
ATOM 669 C CA . SER A 1 83 ? -4.547 -19.177 -27.644 1.00 42.75 83 SER A CA 1
ATOM 670 C C . SER A 1 83 ? -3.145 -18.603 -27.870 1.00 42.75 83 SER A C 1
ATOM 672 O O . SER A 1 83 ? -2.399 -19.094 -28.715 1.00 42.75 83 SER A O 1
ATOM 674 N N . GLY A 1 84 ? -2.799 -17.544 -27.138 1.00 35.69 84 GLY A N 1
ATOM 675 C CA . GLY A 1 84 ? -1.422 -17.082 -26.980 1.00 35.69 84 GLY A CA 1
ATOM 676 C C . GLY A 1 84 ? -0.710 -17.992 -25.987 1.00 35.69 84 GLY A C 1
ATOM 677 O O . GLY A 1 84 ? -1.008 -17.973 -24.798 1.00 35.69 84 GLY A O 1
ATOM 678 N N . SER A 1 85 ? 0.164 -18.854 -26.498 1.00 47.47 85 SER A N 1
ATOM 679 C CA . SER A 1 85 ? 1.028 -19.718 -25.699 1.00 47.47 85 SER A CA 1
ATOM 680 C C . SER A 1 85 ? 2.219 -18.898 -25.216 1.00 47.47 85 SER A C 1
ATOM 682 O O . SER A 1 85 ? 3.196 -18.742 -25.946 1.00 47.47 85 SER A O 1
ATOM 684 N N . GLU A 1 86 ? 2.144 -18.379 -23.997 1.00 40.41 86 GLU A N 1
ATOM 685 C CA . GLU A 1 86 ? 3.290 -17.787 -23.311 1.00 40.41 86 GLU A CA 1
ATOM 686 C C . GLU A 1 86 ? 3.889 -18.863 -22.406 1.00 40.41 86 GLU A C 1
ATOM 688 O O . GLU A 1 86 ? 3.225 -19.449 -21.552 1.00 40.41 86 GLU A O 1
ATOM 693 N N . THR A 1 87 ? 5.129 -19.227 -22.716 1.00 49.44 87 THR A N 1
ATOM 694 C CA . THR A 1 87 ? 5.829 -20.351 -22.097 1.00 49.44 87 THR A CA 1
ATOM 695 C C . THR A 1 87 ? 6.430 -19.846 -20.794 1.00 49.44 87 THR A C 1
ATOM 697 O O . THR A 1 87 ? 7.545 -19.335 -20.794 1.00 49.44 87 THR A O 1
ATOM 700 N N . GLU A 1 88 ? 5.684 -19.940 -19.694 1.00 41.59 88 GLU A N 1
ATOM 701 C CA . GLU A 1 88 ? 6.244 -19.692 -18.368 1.00 41.59 88 GLU A CA 1
ATOM 702 C C . GLU A 1 88 ? 7.121 -20.870 -17.937 1.00 41.59 88 GLU A C 1
ATOM 704 O O . GLU A 1 88 ? 6.762 -22.049 -18.001 1.00 41.59 88 GLU A O 1
ATOM 709 N N . THR A 1 89 ? 8.325 -20.493 -17.542 1.00 42.91 89 THR A N 1
ATOM 710 C CA . THR A 1 89 ? 9.467 -21.300 -17.155 1.00 42.91 89 THR A CA 1
ATOM 711 C C . THR A 1 89 ? 9.090 -22.328 -16.088 1.00 42.91 89 THR A C 1
ATOM 713 O O . THR A 1 89 ? 8.610 -21.996 -15.008 1.00 42.91 89 THR A O 1
ATOM 716 N N . THR A 1 90 ? 9.349 -23.599 -16.386 1.00 48.31 90 THR A N 1
ATOM 717 C CA . THR A 1 90 ? 9.222 -24.736 -15.470 1.00 48.31 90 THR A CA 1
ATOM 718 C C . THR A 1 90 ? 10.029 -24.519 -14.188 1.00 48.31 90 THR A C 1
ATOM 720 O O . THR A 1 90 ? 11.246 -24.706 -14.185 1.00 48.31 90 THR A O 1
ATOM 723 N N . SER A 1 91 ? 9.351 -24.210 -13.083 1.00 48.62 91 SER A N 1
ATOM 724 C CA . SER A 1 91 ? 9.810 -24.558 -11.740 1.00 48.62 91 SER A CA 1
ATOM 725 C C . SER A 1 91 ? 9.148 -25.881 -11.343 1.00 48.62 91 SER A C 1
ATOM 727 O O . SER A 1 91 ? 7.946 -26.092 -11.495 1.00 48.62 91 SER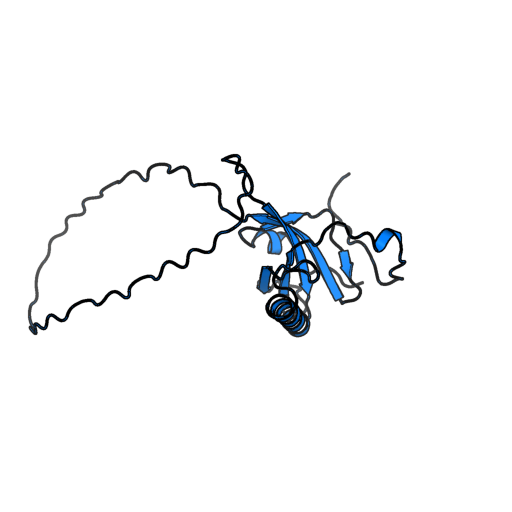 A O 1
ATOM 729 N N . SER A 1 92 ? 9.975 -26.836 -10.933 1.00 43.25 92 SER A N 1
ATOM 730 C CA . SER A 1 92 ? 9.605 -28.209 -10.593 1.00 43.25 92 SER A CA 1
ATOM 731 C C . SER A 1 92 ? 8.508 -28.260 -9.525 1.00 43.25 92 SER A C 1
ATOM 733 O O . SER A 1 92 ? 8.767 -28.032 -8.345 1.00 43.25 92 SER A O 1
ATOM 735 N N . SER A 1 93 ? 7.287 -28.585 -9.944 1.00 45.25 93 SER A N 1
ATOM 736 C CA . SER A 1 93 ? 6.115 -28.692 -9.082 1.00 45.25 93 SER A CA 1
ATOM 737 C C . SER A 1 93 ? 6.133 -29.993 -8.276 1.00 45.25 93 SER A C 1
ATOM 739 O O . SER A 1 93 ? 5.899 -31.072 -8.828 1.00 45.25 93 SER A O 1
ATOM 741 N N . THR A 1 94 ? 6.328 -29.896 -6.962 1.00 47.12 94 THR A N 1
ATOM 742 C CA . THR A 1 94 ? 5.706 -30.840 -6.031 1.00 47.12 94 THR A CA 1
ATOM 743 C C . THR A 1 94 ? 4.204 -30.530 -6.008 1.00 47.12 94 THR A C 1
ATOM 745 O O . THR A 1 94 ? 3.805 -29.394 -5.745 1.00 47.12 94 THR A O 1
ATOM 748 N N . PRO A 1 95 ? 3.323 -31.487 -6.332 1.00 54.38 95 PRO A N 1
ATOM 749 C CA . PRO A 1 95 ? 1.894 -31.240 -6.278 1.00 54.38 95 PRO A CA 1
ATOM 750 C C . PRO A 1 95 ? 1.482 -31.300 -4.805 1.00 54.38 95 PRO A C 1
ATOM 752 O O . PRO A 1 95 ? 1.511 -32.390 -4.240 1.00 54.38 95 PRO A O 1
ATOM 755 N N . ASN A 1 96 ? 1.183 -30.150 -4.179 1.00 56.19 96 ASN A N 1
ATOM 756 C CA . ASN A 1 96 ? 0.159 -29.962 -3.123 1.00 56.19 96 ASN A CA 1
ATOM 757 C C . ASN A 1 96 ? 0.432 -28.842 -2.100 1.00 56.19 96 ASN A C 1
ATOM 759 O O . ASN A 1 96 ? -0.402 -28.669 -1.211 1.00 56.19 96 ASN A O 1
ATOM 763 N N . GLU A 1 97 ? 1.512 -28.060 -2.182 1.00 58.66 97 GLU A N 1
ATOM 764 C CA . GLU A 1 97 ? 1.670 -26.932 -1.250 1.00 58.66 97 GLU A CA 1
ATOM 765 C C . GLU A 1 97 ? 1.013 -25.653 -1.804 1.00 58.66 97 GLU A C 1
ATOM 767 O O . GLU A 1 97 ? 1.242 -25.310 -2.968 1.00 58.66 97 GLU A O 1
ATOM 772 N N . PRO A 1 98 ? 0.149 -24.963 -1.031 1.00 65.62 98 PRO A N 1
ATOM 773 C CA . PRO A 1 98 ? -0.344 -23.646 -1.412 1.00 65.62 98 PRO A CA 1
ATOM 774 C C . PRO A 1 98 ? 0.827 -22.695 -1.659 1.00 65.62 98 PRO A C 1
ATOM 776 O O . PRO A 1 98 ? 1.695 -22.518 -0.806 1.00 65.62 98 PRO A O 1
ATOM 779 N N . ASP A 1 99 ? 0.830 -22.086 -2.840 1.00 85.88 99 ASP A N 1
ATOM 780 C CA . ASP A 1 99 ? 1.886 -21.176 -3.261 1.00 85.88 99 ASP A CA 1
ATOM 781 C C . ASP A 1 99 ? 1.651 -19.801 -2.615 1.00 85.88 99 ASP A C 1
ATOM 783 O O . ASP A 1 99 ? 0.585 -19.194 -2.788 1.00 85.88 99 ASP A O 1
ATOM 787 N N . TYR A 1 100 ? 2.610 -19.341 -1.810 1.00 90.19 100 TYR A N 1
ATOM 788 C CA . TYR A 1 100 ? 2.530 -18.085 -1.067 1.00 90.19 100 TYR A CA 1
ATOM 789 C C . TYR A 1 100 ? 3.650 -17.144 -1.478 1.00 90.19 100 TYR A C 1
ATOM 791 O O . TYR A 1 100 ? 4.808 -17.542 -1.552 1.00 90.19 100 TYR A O 1
ATOM 799 N N . ILE A 1 101 ? 3.317 -15.861 -1.601 1.00 91.69 101 ILE A N 1
ATOM 800 C CA . ILE A 1 101 ? 4.314 -14.800 -1.752 1.00 91.69 101 ILE A CA 1
ATOM 801 C C . ILE A 1 101 ? 4.356 -13.917 -0.518 1.00 91.69 101 ILE A C 1
ATOM 803 O O . ILE A 1 101 ? 3.328 -13.601 0.088 1.00 91.69 101 ILE A O 1
ATOM 807 N N . ASP A 1 102 ? 5.561 -13.497 -0.163 1.00 92.44 102 ASP A N 1
ATOM 808 C CA . ASP A 1 102 ? 5.785 -12.527 0.891 1.00 92.44 102 ASP A CA 1
ATOM 809 C C . ASP A 1 102 ? 5.413 -11.120 0.423 1.00 92.44 102 ASP A C 1
ATOM 811 O O . ASP A 1 102 ? 5.789 -10.678 -0.665 1.00 92.44 102 ASP A O 1
ATOM 815 N N . ILE A 1 103 ? 4.681 -10.401 1.272 1.00 94.19 103 ILE A N 1
ATOM 816 C CA . ILE A 1 103 ? 4.138 -9.083 0.938 1.00 94.19 103 ILE A CA 1
ATOM 817 C C . ILE A 1 103 ? 4.337 -8.063 2.057 1.00 94.19 103 ILE A C 1
ATOM 819 O O . ILE A 1 103 ? 4.592 -8.408 3.219 1.00 94.19 103 ILE A O 1
ATOM 823 N N . VAL A 1 104 ? 4.176 -6.796 1.699 1.00 93.69 104 VAL A N 1
ATOM 824 C CA . VAL A 1 104 ? 4.075 -5.669 2.625 1.00 93.69 104 VAL A CA 1
ATOM 825 C C . VAL A 1 104 ? 2.852 -4.830 2.262 1.00 93.69 104 VAL A C 1
ATOM 827 O O . VAL A 1 104 ? 2.674 -4.439 1.110 1.00 93.69 104 VAL A O 1
ATOM 830 N N . ALA A 1 105 ? 1.990 -4.575 3.242 1.00 94.81 105 ALA A N 1
ATOM 831 C CA . ALA A 1 105 ? 0.931 -3.583 3.144 1.00 94.81 105 ALA A CA 1
ATOM 832 C C . ALA A 1 105 ? 1.443 -2.247 3.664 1.00 94.81 105 ALA A C 1
ATOM 834 O O . ALA A 1 105 ? 1.990 -2.181 4.762 1.00 94.81 105 ALA A O 1
ATOM 835 N N . ARG A 1 106 ? 1.212 -1.190 2.894 1.00 94.81 106 ARG A N 1
ATOM 836 C CA . ARG A 1 106 ? 1.371 0.203 3.290 1.00 94.81 106 ARG A CA 1
ATOM 837 C C . ARG A 1 106 ? -0.010 0.784 3.543 1.00 94.81 106 ARG A C 1
ATOM 839 O O . ARG A 1 106 ? -0.881 0.732 2.681 1.00 94.81 106 ARG A O 1
ATOM 846 N N . ILE A 1 107 ? -0.210 1.321 4.737 1.00 94.75 107 ILE A N 1
ATOM 847 C CA . ILE A 1 107 ? -1.484 1.856 5.198 1.00 94.75 107 ILE A CA 1
ATOM 848 C C . ILE A 1 107 ? -1.312 3.344 5.462 1.00 94.75 107 ILE A C 1
ATOM 850 O O . ILE A 1 107 ? -0.477 3.748 6.273 1.00 94.75 107 ILE A O 1
ATOM 854 N N . SER A 1 108 ? -2.106 4.169 4.786 1.00 94.00 108 SER A N 1
ATOM 855 C CA . SER A 1 108 ? -2.022 5.623 4.915 1.00 94.00 108 SER A CA 1
ATOM 856 C C . SER A 1 108 ? -3.403 6.260 5.016 1.00 94.00 108 SER A C 1
ATOM 858 O O . SER A 1 108 ? -4.363 5.825 4.380 1.00 94.00 108 SER A O 1
ATOM 860 N N . THR A 1 109 ? -3.494 7.327 5.805 1.00 92.44 109 THR A N 1
ATOM 861 C CA . THR A 1 109 ? -4.641 8.250 5.845 1.00 92.44 109 THR A CA 1
ATOM 862 C C . THR A 1 109 ? -4.579 9.277 4.707 1.00 92.44 109 THR A C 1
ATOM 864 O O . THR A 1 109 ? -5.580 9.903 4.360 1.00 92.44 109 THR A O 1
ATOM 867 N N . HIS A 1 110 ? -3.414 9.433 4.068 1.00 92.19 110 HIS A N 1
ATOM 868 C CA . HIS A 1 110 ? -3.204 10.306 2.916 1.00 92.19 110 HIS A CA 1
ATOM 869 C C . HIS A 1 110 ? -3.526 9.587 1.601 1.00 92.19 110 HIS A C 1
ATOM 871 O O . HIS A 1 110 ? -2.642 9.358 0.770 1.00 92.19 110 HIS A O 1
ATOM 877 N N . ALA A 1 111 ? -4.808 9.263 1.400 1.00 91.69 111 ALA A N 1
ATOM 878 C CA . ALA A 1 111 ? -5.276 8.428 0.291 1.00 91.69 111 ALA A CA 1
ATOM 879 C C . ALA A 1 111 ? -4.716 8.844 -1.083 1.00 91.69 111 ALA A C 1
ATOM 881 O O . ALA A 1 111 ? -4.084 8.038 -1.754 1.00 91.69 111 ALA A O 1
ATOM 882 N N . LEU A 1 112 ? -4.849 10.119 -1.468 1.00 93.75 112 LEU A N 1
ATOM 883 C CA . LEU A 1 112 ? -4.399 10.603 -2.784 1.00 93.75 112 LEU A CA 1
ATOM 884 C C . LEU A 1 112 ? -2.882 10.477 -2.997 1.00 93.75 112 LEU A C 1
ATOM 886 O O . LEU A 1 112 ? -2.426 10.201 -4.108 1.00 93.75 112 LEU A O 1
ATOM 890 N N . ARG A 1 113 ? -2.086 10.693 -1.941 1.00 93.81 113 ARG A N 1
ATOM 891 C CA . ARG A 1 113 ? -0.620 10.583 -2.014 1.00 93.81 113 ARG A CA 1
ATOM 892 C C . ARG A 1 113 ? -0.213 9.133 -2.256 1.00 93.81 113 ARG A C 1
ATOM 894 O O . ARG A 1 113 ? 0.666 8.863 -3.075 1.00 93.81 113 ARG A O 1
ATOM 901 N N . GLU A 1 114 ? -0.854 8.217 -1.544 1.00 94.88 114 GLU A N 1
ATOM 902 C CA . GLU A 1 114 ? -0.557 6.794 -1.634 1.00 94.88 114 GLU A CA 1
ATOM 903 C C . GLU A 1 114 ? -1.072 6.197 -2.957 1.00 94.88 114 GLU A C 1
ATOM 905 O O . GLU A 1 114 ? -0.321 5.482 -3.613 1.00 94.88 114 GLU A O 1
ATOM 910 N N . GLU A 1 115 ? -2.260 6.591 -3.439 1.00 95.62 115 GLU A N 1
ATOM 911 C CA . GLU A 1 115 ? -2.774 6.215 -4.772 1.00 95.62 115 GLU A CA 1
ATOM 912 C C . GLU A 1 115 ? -1.808 6.635 -5.881 1.00 95.62 115 GLU A C 1
ATOM 914 O O . GLU A 1 115 ? -1.428 5.831 -6.732 1.00 95.62 115 GLU A O 1
ATOM 919 N N . ARG A 1 116 ? -1.348 7.892 -5.850 1.00 96.38 116 ARG A N 1
ATOM 920 C CA . ARG A 1 116 ? -0.371 8.386 -6.824 1.00 96.38 116 ARG A CA 1
ATOM 921 C C . ARG A 1 116 ? 0.930 7.587 -6.771 1.00 96.38 116 ARG A C 1
ATOM 923 O O . ARG A 1 116 ? 1.478 7.264 -7.819 1.00 96.38 116 ARG A O 1
ATOM 930 N N . THR A 1 117 ? 1.415 7.265 -5.573 1.00 94.81 117 THR A N 1
ATOM 931 C CA . THR A 1 117 ? 2.642 6.471 -5.395 1.00 94.81 117 THR A CA 1
ATOM 932 C C . THR A 1 117 ? 2.475 5.068 -5.974 1.00 94.81 117 THR A C 1
ATOM 934 O O . THR A 1 117 ? 3.329 4.624 -6.736 1.00 94.81 117 THR A O 1
ATOM 937 N N . TYR A 1 118 ? 1.349 4.410 -5.691 1.00 96.12 118 TYR A N 1
ATOM 938 C CA . TYR A 1 118 ? 1.020 3.095 -6.239 1.00 96.12 118 TYR A CA 1
ATOM 939 C C . TYR A 1 118 ? 1.033 3.093 -7.770 1.00 9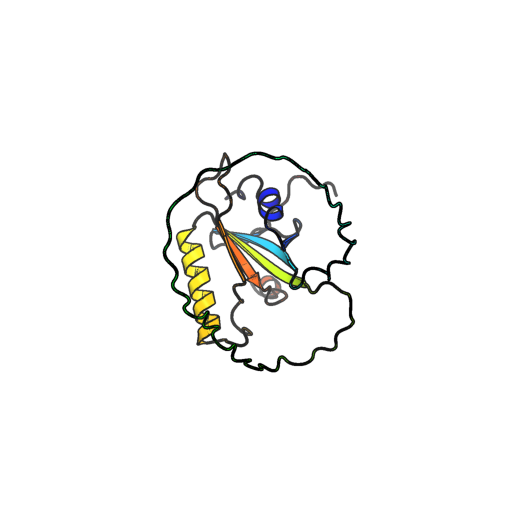6.12 118 TYR A C 1
ATOM 941 O O . TYR A 1 118 ? 1.698 2.254 -8.376 1.00 96.12 118 TYR A O 1
ATOM 949 N N . TYR A 1 119 ? 0.365 4.059 -8.406 1.00 96.75 119 TYR A N 1
ATOM 950 C CA . TYR A 1 119 ? 0.332 4.139 -9.868 1.00 96.75 119 TYR A CA 1
ATOM 951 C C . TYR A 1 119 ? 1.683 4.499 -10.487 1.00 96.75 119 TYR A C 1
ATOM 953 O O . TYR A 1 119 ? 1.994 4.003 -11.567 1.00 96.75 119 TYR A O 1
ATOM 961 N N . ILE A 1 120 ? 2.505 5.310 -9.814 1.00 95.19 120 ILE A N 1
ATOM 962 C CA . ILE A 1 120 ? 3.884 5.561 -10.253 1.00 95.19 120 ILE A CA 1
ATOM 963 C C . ILE A 1 120 ? 4.680 4.254 -10.242 1.00 95.19 120 ILE A C 1
ATOM 965 O O . ILE A 1 120 ? 5.281 3.917 -11.256 1.00 95.19 120 ILE A O 1
ATOM 969 N N . CYS A 1 121 ? 4.649 3.496 -9.141 1.00 93.81 121 CYS A N 1
ATOM 970 C CA . CYS A 1 121 ? 5.336 2.205 -9.058 1.00 93.81 121 CYS A CA 1
ATOM 971 C C . CYS A 1 121 ? 4.820 1.223 -10.114 1.00 93.81 121 CYS A C 1
ATOM 973 O O . CYS A 1 121 ? 5.620 0.561 -10.765 1.00 93.81 121 CYS A O 1
ATOM 975 N N . LYS A 1 122 ? 3.501 1.170 -10.327 1.00 94.31 122 LYS A N 1
ATOM 976 C CA . LYS A 1 122 ? 2.883 0.293 -11.326 1.00 94.31 122 LYS A CA 1
ATOM 977 C C . LYS A 1 122 ? 3.369 0.619 -12.736 1.00 94.31 122 LYS A C 1
ATOM 979 O O . LYS A 1 122 ? 3.855 -0.265 -13.427 1.00 94.31 122 LYS A O 1
ATOM 984 N N . ASN A 1 123 ? 3.311 1.893 -13.117 1.00 95.12 123 ASN A N 1
ATOM 985 C CA . ASN A 1 123 ? 3.786 2.343 -14.421 1.00 95.12 123 ASN A CA 1
ATOM 986 C C . ASN A 1 123 ? 5.296 2.117 -14.592 1.00 95.12 123 ASN A C 1
ATOM 988 O O . ASN A 1 123 ? 5.751 1.772 -15.676 1.00 95.12 123 ASN A O 1
ATOM 992 N N . LEU A 1 124 ? 6.093 2.299 -13.535 1.00 93.88 124 LEU A N 1
ATOM 993 C CA . LEU A 1 124 ? 7.528 2.037 -13.600 1.00 93.88 124 LEU A CA 1
ATOM 994 C C . LEU A 1 124 ? 7.829 0.548 -13.822 1.00 93.88 124 LEU A C 1
ATOM 996 O O . LEU A 1 124 ? 8.625 0.230 -14.696 1.00 93.88 124 LEU A O 1
ATOM 1000 N N . VAL A 1 125 ? 7.166 -0.362 -13.109 1.00 92.56 125 VAL A N 1
ATOM 1001 C CA . VAL A 1 125 ? 7.320 -1.807 -13.358 1.00 92.56 125 VAL A CA 1
ATOM 1002 C C . VAL A 1 125 ? 6.919 -2.150 -14.796 1.00 92.56 125 VAL A C 1
ATOM 1004 O O . VAL A 1 125 ? 7.654 -2.829 -15.498 1.00 92.56 125 VAL A O 1
ATOM 1007 N N . GLU A 1 126 ? 5.803 -1.606 -15.286 1.00 91.62 126 GLU A N 1
ATOM 1008 C CA . GLU A 1 126 ? 5.337 -1.860 -16.656 1.00 91.62 126 GLU A CA 1
ATOM 1009 C C . GLU A 1 126 ? 6.280 -1.307 -17.744 1.00 91.62 126 GLU A C 1
ATOM 1011 O O . GLU A 1 126 ? 6.363 -1.883 -18.827 1.00 91.62 126 GLU A O 1
ATOM 1016 N N . SER A 1 127 ? 6.979 -0.196 -17.487 1.00 92.88 127 SER A N 1
ATOM 1017 C CA . SER A 1 127 ? 7.758 0.517 -18.513 1.00 92.88 127 SER A CA 1
ATOM 1018 C C . SER A 1 127 ? 9.269 0.311 -18.445 1.00 92.88 127 SER A C 1
ATOM 1020 O O . SER A 1 127 ? 9.916 0.297 -19.492 1.00 92.88 127 SER A O 1
ATOM 1022 N N . VAL A 1 128 ? 9.844 0.203 -17.245 1.00 91.31 128 VAL A N 1
ATOM 1023 C CA . VAL A 1 128 ? 11.303 0.205 -17.036 1.00 91.31 128 VAL A CA 1
ATOM 1024 C C . VAL A 1 128 ? 11.833 -1.029 -16.317 1.00 91.31 128 VAL A C 1
ATOM 1026 O O . VAL A 1 128 ? 13.036 -1.262 -16.365 1.00 91.31 128 VAL A O 1
ATOM 1029 N N . ASP A 1 129 ? 10.975 -1.816 -15.668 1.00 89.94 129 ASP A N 1
ATOM 1030 C CA . ASP A 1 129 ? 11.393 -3.006 -14.923 1.00 89.94 129 ASP A CA 1
ATOM 1031 C C . ASP A 1 129 ? 10.370 -4.148 -15.073 1.00 89.94 129 ASP A C 1
ATOM 1033 O O . ASP A 1 129 ? 9.699 -4.498 -14.099 1.00 89.94 129 ASP A O 1
ATOM 1037 N N . PRO A 1 130 ? 10.216 -4.724 -16.287 1.00 84.88 130 PRO A N 1
ATOM 1038 C CA . PRO A 1 130 ? 9.179 -5.723 -16.569 1.00 84.88 130 PRO A CA 1
ATOM 1039 C C . PRO A 1 130 ? 9.339 -6.996 -15.732 1.00 84.88 130 PRO A C 1
ATOM 1041 O O . PRO A 1 130 ? 8.357 -7.580 -15.273 1.00 84.88 130 PRO A O 1
ATOM 1044 N N . ASP A 1 131 ? 10.588 -7.386 -15.474 1.00 83.19 131 ASP A N 1
ATOM 1045 C CA . ASP A 1 131 ? 10.929 -8.520 -14.616 1.00 83.19 131 ASP A CA 1
ATOM 1046 C C . ASP A 1 131 ? 10.739 -8.184 -13.123 1.00 83.19 131 ASP A C 1
ATOM 1048 O O . ASP A 1 131 ? 10.605 -9.079 -12.284 1.00 83.19 131 ASP A O 1
ATOM 1052 N N . GLY A 1 132 ? 10.628 -6.889 -12.797 1.00 79.38 132 GLY A N 1
ATOM 1053 C CA . GLY A 1 132 ? 10.426 -6.301 -11.473 1.00 79.38 132 GLY A CA 1
ATOM 1054 C C . GLY A 1 132 ? 11.473 -6.725 -10.450 1.00 79.38 132 GLY A C 1
ATOM 1055 O O . GLY A 1 132 ? 11.125 -7.143 -9.341 1.00 79.38 132 GLY A O 1
ATOM 1056 N N . GLU A 1 133 ? 12.738 -6.672 -10.862 1.00 83.06 133 GLU A N 1
ATOM 1057 C CA . GLU A 1 133 ? 13.898 -6.985 -10.025 1.00 83.06 133 GLU A CA 1
ATOM 1058 C C . GLU A 1 133 ? 14.366 -5.769 -9.210 1.00 83.06 133 GLU A C 1
ATOM 1060 O O . GLU A 1 133 ? 14.963 -5.920 -8.144 1.00 83.06 133 GLU A O 1
ATOM 1065 N N . HIS A 1 134 ? 14.074 -4.557 -9.684 1.00 83.81 134 HIS A N 1
ATOM 1066 C CA . HIS A 1 134 ? 14.616 -3.302 -9.160 1.00 83.81 134 HIS A CA 1
ATOM 1067 C C . HIS A 1 134 ? 13.561 -2.464 -8.432 1.00 83.81 134 HIS A C 1
ATOM 1069 O O . HIS A 1 134 ? 13.875 -1.693 -7.523 1.00 83.81 134 HIS A O 1
ATOM 1075 N N . ILE A 1 135 ? 12.302 -2.596 -8.838 1.00 87.38 135 ILE A N 1
ATOM 1076 C CA . ILE A 1 135 ? 11.173 -1.814 -8.357 1.00 87.38 135 ILE A CA 1
ATOM 1077 C C . ILE A 1 135 ? 10.208 -2.748 -7.655 1.00 87.38 135 ILE A C 1
ATOM 1079 O O . ILE A 1 135 ? 9.789 -3.780 -8.176 1.00 87.38 135 ILE A O 1
ATOM 1083 N N . VAL A 1 136 ? 9.824 -2.357 -6.442 1.00 89.62 136 VAL A N 1
ATOM 1084 C CA . VAL A 1 136 ? 8.880 -3.135 -5.651 1.00 89.62 136 VAL A CA 1
ATOM 1085 C C . VAL A 1 136 ? 7.562 -3.304 -6.418 1.00 89.62 136 VAL A C 1
ATOM 1087 O O . VAL A 1 136 ? 6.918 -2.321 -6.796 1.00 89.62 136 VAL A O 1
ATOM 1090 N N . LYS A 1 137 ? 7.160 -4.557 -6.664 1.00 91.75 137 LYS A N 1
ATOM 1091 C CA . LYS A 1 137 ? 5.998 -4.848 -7.509 1.00 91.75 137 LYS A CA 1
ATOM 1092 C C . LYS A 1 137 ? 4.708 -4.514 -6.755 1.00 91.75 137 LYS A C 1
ATOM 1094 O O . LYS A 1 137 ? 4.457 -5.108 -5.700 1.00 91.75 137 LYS A O 1
ATOM 1099 N N . PRO A 1 138 ? 3.867 -3.597 -7.262 1.00 94.44 138 PRO A N 1
ATOM 1100 C CA . PRO A 1 138 ? 2.546 -3.369 -6.697 1.00 94.44 138 PRO A CA 1
ATOM 1101 C C . PRO A 1 138 ? 1.641 -4.566 -6.988 1.00 94.44 138 PRO A C 1
ATOM 1103 O O . PRO A 1 138 ? 1.564 -5.044 -8.116 1.00 94.44 138 PRO A O 1
ATOM 1106 N N . LEU A 1 139 ? 0.937 -5.040 -5.965 1.00 93.81 139 LEU A N 1
ATOM 1107 C CA . LEU A 1 139 ? 0.030 -6.181 -6.056 1.00 93.81 139 LEU A CA 1
ATOM 1108 C C . LEU A 1 139 ? -1.429 -5.752 -6.042 1.00 93.81 139 LEU A C 1
ATOM 1110 O O . LEU A 1 139 ? -2.227 -6.280 -6.808 1.00 93.81 139 LEU A O 1
ATOM 1114 N N . ASP A 1 140 ? -1.788 -4.839 -5.142 1.00 95.06 140 ASP A N 1
ATOM 1115 C CA . ASP A 1 140 ? -3.189 -4.506 -4.897 1.00 95.06 140 ASP A CA 1
ATOM 1116 C C . ASP A 1 140 ? -3.327 -3.140 -4.229 1.00 95.06 140 ASP A C 1
ATOM 1118 O O . ASP A 1 140 ? -2.409 -2.673 -3.553 1.00 95.06 140 ASP A O 1
ATOM 1122 N N . MET A 1 141 ? -4.477 -2.504 -4.408 1.00 95.88 141 MET A N 1
ATOM 1123 C CA . MET A 1 141 ? -4.809 -1.235 -3.780 1.00 95.88 141 MET A CA 1
ATOM 1124 C C . MET A 1 141 ? -6.288 -1.219 -3.424 1.00 95.88 141 MET A C 1
ATOM 1126 O O . MET A 1 141 ? -7.154 -1.374 -4.281 1.00 95.88 141 MET A O 1
ATOM 1130 N N . MET A 1 142 ? -6.579 -0.974 -2.153 1.00 95.25 142 MET A N 1
ATOM 1131 C CA . MET A 1 142 ? -7.939 -0.999 -1.630 1.00 95.25 142 MET A CA 1
ATOM 1132 C C . MET A 1 142 ? -8.133 0.052 -0.546 1.00 95.25 142 MET A C 1
ATOM 1134 O O . MET A 1 142 ? -7.199 0.448 0.148 1.00 95.25 142 MET A O 1
ATOM 1138 N N . ARG A 1 143 ? -9.374 0.496 -0.371 1.00 94.31 143 ARG A N 1
ATOM 1139 C CA . ARG A 1 143 ? -9.758 1.400 0.715 1.00 94.31 143 ARG A CA 1
ATOM 1140 C C . ARG A 1 143 ? -10.427 0.591 1.815 1.00 94.31 143 ARG A C 1
ATOM 1142 O O . ARG A 1 143 ? -11.303 -0.221 1.531 1.00 94.31 143 ARG A O 1
ATOM 1149 N N . LEU A 1 144 ? -10.024 0.813 3.061 1.00 91.69 144 LEU A N 1
ATOM 1150 C CA . LEU A 1 144 ? -10.677 0.175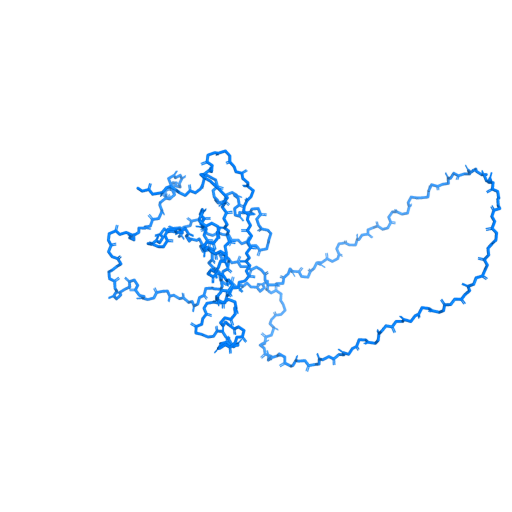 4.199 1.00 91.69 144 LEU A CA 1
ATOM 1151 C C . LEU A 1 144 ? -12.032 0.835 4.458 1.00 91.69 144 LEU A C 1
ATOM 1153 O O . LEU A 1 144 ? -12.192 2.046 4.294 1.00 91.69 144 LEU A O 1
ATOM 1157 N N . ALA A 1 145 ? -12.998 0.038 4.915 1.00 89.31 145 ALA A N 1
ATOM 1158 C CA . ALA A 1 145 ? -14.284 0.551 5.374 1.00 89.31 145 ALA A CA 1
ATOM 1159 C C . ALA A 1 145 ? -14.067 1.553 6.514 1.00 89.31 145 ALA A C 1
ATOM 1161 O O . ALA A 1 145 ? -13.286 1.270 7.424 1.00 89.31 145 ALA A O 1
ATOM 1162 N N . ALA A 1 146 ? -14.731 2.708 6.459 1.00 86.69 146 ALA A N 1
ATOM 1163 C CA . ALA A 1 146 ? -14.591 3.748 7.474 1.00 86.69 146 ALA A CA 1
ATOM 1164 C C . ALA A 1 146 ? -15.015 3.229 8.857 1.00 86.69 146 ALA A C 1
ATOM 1166 O O . ALA A 1 146 ? -16.043 2.560 8.988 1.00 86.69 146 ALA A O 1
ATOM 1167 N N . HIS A 1 147 ? -14.232 3.550 9.884 1.00 86.69 147 HIS A N 1
ATOM 1168 C CA . HIS A 1 147 ? -14.500 3.178 11.270 1.00 86.69 147 HIS A CA 1
ATOM 1169 C C . HIS A 1 147 ? -14.609 4.414 12.172 1.00 86.69 147 HIS A C 1
ATOM 1171 O O . HIS A 1 147 ? -14.051 5.472 11.875 1.00 86.69 147 HIS A O 1
ATOM 1177 N N . GLN A 1 148 ? -15.333 4.295 13.289 1.00 82.31 148 GLN A N 1
ATOM 1178 C CA . GLN A 1 148 ? -15.403 5.373 14.278 1.00 82.31 148 GLN A CA 1
A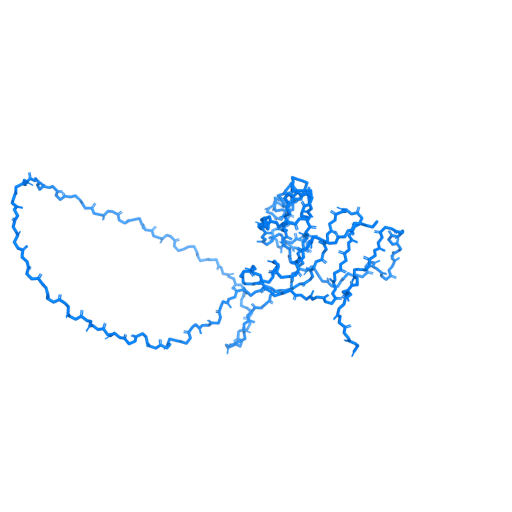TOM 1179 C C . GLN A 1 148 ? -14.001 5.652 14.838 1.00 82.31 148 GLN A C 1
ATOM 1181 O O . GLN A 1 148 ? -13.310 4.732 15.266 1.00 82.31 148 GLN A O 1
ATOM 1186 N N . GLY A 1 149 ? -13.582 6.918 14.817 1.00 82.81 149 GLY A N 1
ATOM 1187 C CA . GLY A 1 149 ? -12.230 7.329 15.210 1.00 82.81 149 GLY A CA 1
ATOM 1188 C C . GLY A 1 149 ? -11.228 7.435 14.055 1.00 82.81 149 GLY A C 1
ATOM 1189 O O . GLY A 1 149 ? -10.117 7.915 14.274 1.00 82.81 149 GLY A O 1
ATOM 1190 N N . ASP A 1 150 ? -11.603 7.066 12.824 1.00 85.12 150 ASP A N 1
ATOM 1191 C CA . ASP A 1 150 ? -10.770 7.341 11.650 1.00 85.12 150 ASP A CA 1
ATOM 1192 C C . ASP A 1 150 ? -10.700 8.861 11.390 1.00 85.12 150 ASP A C 1
ATOM 1194 O O . ASP A 1 150 ? -11.718 9.550 11.309 1.00 85.12 150 ASP A O 1
ATOM 1198 N N . LYS A 1 151 ? -9.486 9.389 11.192 1.00 84.25 151 LYS A N 1
ATOM 1199 C CA . LYS A 1 151 ? -9.249 10.805 10.838 1.00 84.25 151 LYS A CA 1
ATOM 1200 C C . LYS A 1 151 ? -9.585 11.130 9.369 1.00 84.25 151 LYS A C 1
ATOM 1202 O O . LYS A 1 151 ? -9.489 12.281 8.955 1.00 84.25 151 LYS A O 1
ATOM 1207 N N . GLY A 1 152 ? -9.932 10.123 8.567 1.00 86.56 152 GLY A N 1
ATOM 1208 C CA . GLY A 1 152 ? -10.170 10.231 7.129 1.00 86.56 152 GLY A CA 1
ATOM 1209 C C . GLY A 1 152 ? -10.183 8.859 6.443 1.00 86.56 152 GLY A C 1
ATOM 1210 O O . GLY A 1 152 ? -10.091 7.836 7.122 1.00 86.56 152 GLY A O 1
ATOM 1211 N N . PRO A 1 153 ? -10.298 8.809 5.103 1.00 89.69 153 PRO A N 1
ATOM 1212 C CA . PRO A 1 153 ? -10.253 7.553 4.363 1.00 89.69 153 PRO A CA 1
ATOM 1213 C C . PRO A 1 153 ? -8.886 6.882 4.523 1.00 89.69 153 PRO A C 1
ATOM 1215 O O . PRO A 1 153 ? -7.850 7.492 4.261 1.00 89.69 153 PRO A O 1
ATOM 1218 N N . VAL A 1 154 ? -8.892 5.610 4.915 1.00 93.44 154 VAL A N 1
ATOM 1219 C CA . VAL A 1 154 ? -7.677 4.805 5.056 1.00 93.44 154 VAL A CA 1
ATOM 1220 C C . VAL A 1 154 ? -7.508 3.949 3.809 1.00 93.44 154 VAL A C 1
ATOM 1222 O O . VAL A 1 154 ? -8.399 3.172 3.455 1.00 93.44 154 VAL A O 1
ATOM 1225 N N . ILE A 1 155 ? -6.368 4.089 3.140 1.00 95.50 155 ILE A N 1
ATOM 1226 C CA . ILE A 1 155 ? -6.009 3.274 1.983 1.00 95.50 155 ILE A CA 1
ATOM 1227 C C . ILE A 1 155 ? -4.916 2.277 2.349 1.00 95.50 155 ILE A C 1
ATOM 1229 O O . ILE A 1 155 ? -4.031 2.580 3.149 1.00 95.50 155 ILE A O 1
ATOM 1233 N N . VAL A 1 156 ? -4.999 1.096 1.747 1.00 96.25 156 VAL A N 1
ATOM 1234 C CA . VAL A 1 156 ? -4.026 0.017 1.849 1.00 96.25 156 VAL A CA 1
ATOM 1235 C C . VAL A 1 156 ? -3.516 -0.295 0.452 1.00 96.25 156 VAL A C 1
ATOM 1237 O O . VAL A 1 156 ? -4.285 -0.668 -0.434 1.00 96.25 156 VAL A O 1
ATOM 1240 N N . THR A 1 157 ? -2.214 -0.153 0.262 1.00 96.50 157 THR A N 1
ATOM 1241 C CA . THR A 1 157 ? -1.492 -0.566 -0.941 1.00 96.50 157 THR A CA 1
ATOM 1242 C C . THR A 1 157 ? -0.613 -1.755 -0.586 1.00 96.50 157 THR A C 1
ATOM 1244 O O . THR A 1 157 ? 0.098 -1.749 0.416 1.00 96.50 157 THR A O 1
ATOM 1247 N N . VAL A 1 158 ? -0.685 -2.816 -1.376 1.00 96.19 158 VAL A N 1
ATOM 1248 C CA . VAL A 1 158 ? 0.037 -4.065 -1.136 1.00 96.19 158 VAL A CA 1
ATOM 1249 C C . VAL A 1 158 ? 1.114 -4.214 -2.189 1.00 96.19 158 VAL A C 1
ATOM 1251 O O . VAL A 1 158 ? 0.848 -4.054 -3.379 1.00 96.19 158 VAL A O 1
ATOM 1254 N N . PHE A 1 159 ? 2.317 -4.553 -1.748 1.00 94.75 159 PHE A N 1
ATOM 1255 C CA . PHE A 1 159 ? 3.486 -4.753 -2.590 1.00 94.75 159 PHE A CA 1
ATOM 1256 C C . PHE A 1 159 ? 4.139 -6.104 -2.298 1.00 94.75 159 PHE A C 1
ATOM 1258 O O . PHE A 1 159 ? 3.997 -6.642 -1.194 1.00 94.75 159 PHE A O 1
ATOM 1265 N N . THR A 1 160 ? 4.874 -6.651 -3.267 1.00 93.31 160 THR A N 1
ATOM 1266 C CA . THR A 1 160 ? 5.765 -7.790 -3.012 1.00 93.31 160 THR A CA 1
ATOM 1267 C C . THR A 1 160 ? 6.862 -7.382 -2.037 1.00 93.31 160 THR A C 1
ATOM 1269 O O . THR A 1 160 ? 7.316 -6.238 -2.027 1.00 93.31 160 THR A O 1
ATOM 1272 N N . ARG A 1 161 ? 7.305 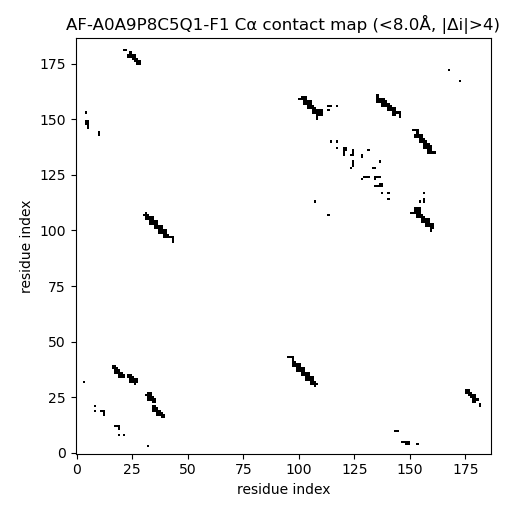-8.307 -1.186 1.00 88.81 161 ARG A N 1
ATOM 1273 C CA . ARG A 1 161 ? 8.480 -8.071 -0.349 1.00 88.81 161 ARG A CA 1
ATOM 1274 C C . ARG A 1 161 ? 9.735 -8.292 -1.207 1.00 88.81 161 ARG A C 1
ATOM 1276 O O . ARG A 1 161 ? 9.928 -9.415 -1.662 1.00 88.81 161 ARG A O 1
ATOM 1283 N N . PRO A 1 162 ? 10.597 -7.277 -1.404 1.00 77.50 162 PRO A N 1
ATOM 1284 C CA . PRO A 1 162 ? 11.786 -7.408 -2.253 1.00 77.50 162 PRO A CA 1
ATOM 1285 C C . PRO A 1 162 ? 12.909 -8.233 -1.598 1.00 77.50 162 PRO A C 1
ATOM 1287 O O . PRO A 1 162 ? 13.881 -8.584 -2.252 1.00 77.50 162 PRO A O 1
ATOM 1290 N N . GLY A 1 163 ? 12.784 -8.549 -0.306 1.00 76.50 163 GLY A N 1
ATOM 1291 C CA . GLY A 1 163 ? 13.750 -9.331 0.460 1.00 76.50 163 GLY A CA 1
ATOM 1292 C C . GLY A 1 163 ? 13.988 -8.735 1.849 1.00 76.50 163 GLY A C 1
ATOM 1293 O O . GLY A 1 163 ? 13.256 -7.827 2.264 1.00 76.50 163 GLY A O 1
ATOM 1294 N N . PRO A 1 164 ? 14.982 -9.249 2.592 1.00 73.12 164 PRO A N 1
ATOM 1295 C CA . PRO A 1 164 ? 15.431 -8.645 3.838 1.00 73.12 164 PRO A CA 1
ATOM 1296 C C . PRO A 1 164 ? 15.910 -7.211 3.598 1.00 73.12 164 PRO A C 1
ATOM 1298 O O . PRO A 1 164 ? 16.687 -6.945 2.681 1.00 73.12 164 PRO A O 1
ATOM 1301 N N . ASN A 1 165 ? 15.440 -6.282 4.427 1.00 71.94 165 ASN A N 1
ATOM 1302 C CA . ASN A 1 165 ? 15.978 -4.932 4.441 1.00 71.94 165 ASN A CA 1
ATOM 1303 C C . ASN A 1 165 ? 17.286 -4.969 5.234 1.00 71.94 165 ASN A C 1
ATOM 1305 O O . ASN A 1 165 ? 17.217 -5.173 6.435 1.00 71.94 165 ASN A O 1
ATOM 1309 N N . TRP A 1 166 ? 18.430 -4.800 4.570 1.00 75.81 166 TRP A N 1
ATOM 1310 C CA . TRP A 1 166 ? 19.753 -4.701 5.210 1.00 75.81 166 TRP A CA 1
ATOM 1311 C C . TRP A 1 166 ? 20.125 -3.257 5.567 1.00 75.81 166 TRP A C 1
ATOM 1313 O O . TRP A 1 166 ? 21.121 -3.004 6.238 1.00 75.81 166 TRP A O 1
ATOM 1323 N N . LEU A 1 167 ? 19.339 -2.277 5.105 1.00 71.00 167 LEU A N 1
ATOM 1324 C CA . LEU A 1 167 ? 19.656 -0.860 5.273 1.00 71.00 167 LEU A CA 1
ATOM 1325 C C . LEU A 1 167 ? 19.607 -0.434 6.746 1.00 71.00 167 LEU A C 1
ATOM 1327 O O . LEU A 1 167 ? 20.355 0.445 7.151 1.00 71.00 167 LEU A O 1
ATOM 1331 N N . ASN A 1 168 ? 18.780 -1.097 7.554 1.00 66.88 168 ASN A N 1
ATOM 1332 C CA . ASN A 1 168 ? 18.715 -0.921 9.007 1.00 66.88 168 ASN A CA 1
ATOM 1333 C C . ASN A 1 168 ? 19.982 -1.370 9.751 1.00 66.88 168 ASN A C 1
ATOM 1335 O O . ASN A 1 168 ? 20.163 -0.965 10.894 1.00 66.88 168 ASN A O 1
ATOM 1339 N N . GLU A 1 169 ? 20.832 -2.201 9.146 1.00 74.56 169 GLU A N 1
ATOM 1340 C CA . GLU A 1 169 ? 22.117 -2.591 9.739 1.00 74.56 169 GLU A CA 1
ATOM 1341 C C . GLU A 1 169 ? 23.220 -1.569 9.440 1.00 74.56 169 GLU A C 1
ATOM 1343 O O . GLU A 1 169 ? 24.218 -1.504 10.154 1.00 74.56 169 GLU A O 1
ATOM 1348 N N . VAL A 1 170 ? 23.041 -0.764 8.388 1.00 72.12 170 VAL A N 1
ATOM 1349 C CA . VAL A 1 170 ? 24.091 0.106 7.839 1.00 72.12 170 VAL A CA 1
ATOM 1350 C C . VAL A 1 170 ? 23.776 1.596 8.026 1.00 72.12 170 VAL A C 1
ATOM 1352 O O . VAL A 1 170 ? 24.692 2.417 8.018 1.00 72.12 170 VAL A O 1
ATOM 1355 N N . VAL A 1 171 ? 22.505 1.970 8.208 1.00 75.62 171 VAL A N 1
ATOM 1356 C CA . VAL A 1 171 ? 22.042 3.367 8.238 1.00 75.62 171 VAL A CA 1
ATOM 1357 C C . VAL A 1 171 ? 21.167 3.645 9.460 1.00 75.62 171 VAL A C 1
ATOM 1359 O O . VAL A 1 171 ? 20.229 2.907 9.757 1.00 75.62 171 VAL A O 1
ATOM 1362 N N . ASP A 1 172 ? 21.439 4.76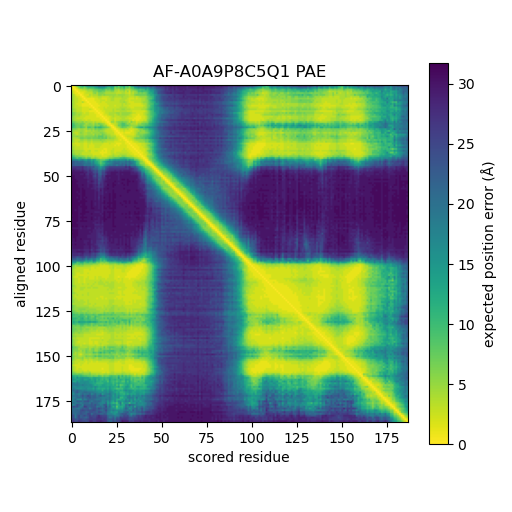7 10.128 1.00 73.88 172 ASP A N 1
ATOM 1363 C CA . ASP A 1 172 ? 20.561 5.342 11.148 1.00 73.88 172 ASP A CA 1
ATOM 1364 C C . ASP A 1 172 ? 19.448 6.166 10.472 1.00 73.88 172 ASP A C 1
ATOM 1366 O O . ASP A 1 172 ? 19.713 7.168 9.803 1.00 73.88 172 ASP A O 1
ATOM 1370 N N . PHE A 1 173 ? 18.192 5.733 10.623 1.00 70.50 173 PHE A N 1
ATOM 1371 C CA . PHE A 1 173 ? 17.015 6.391 10.038 1.00 70.50 173 PHE A CA 1
ATOM 1372 C C . PHE A 1 173 ? 16.574 7.658 10.790 1.00 70.50 173 PHE A C 1
ATOM 1374 O O . PHE A 1 173 ? 15.615 8.323 10.382 1.00 70.50 173 PHE A O 1
ATOM 1381 N N . GLY A 1 174 ? 17.267 8.015 11.872 1.00 73.38 174 GLY A N 1
ATOM 1382 C CA . GLY A 1 174 ? 16.974 9.197 12.665 1.00 73.38 174 GLY A CA 1
ATOM 1383 C C . GLY A 1 174 ? 15.718 9.056 13.539 1.00 73.38 174 GLY A C 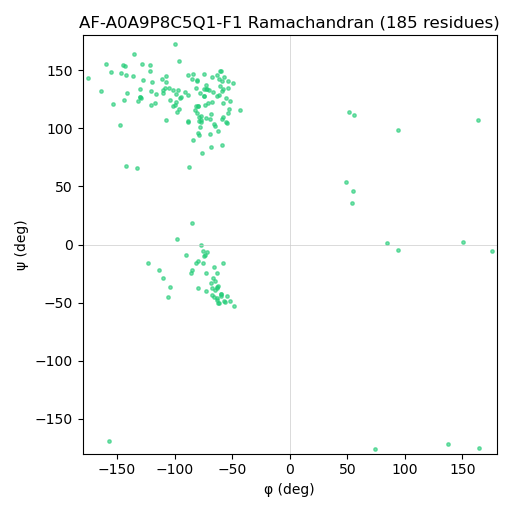1
ATOM 1384 O O . GLY A 1 174 ? 15.074 8.007 13.596 1.00 73.38 174 GLY A O 1
ATOM 1385 N N . PRO A 1 175 ? 15.325 10.135 14.239 1.00 67.50 175 PRO A N 1
ATOM 1386 C CA . PRO A 1 175 ? 14.368 10.079 15.352 1.00 67.50 175 PRO A CA 1
ATOM 1387 C C . PRO A 1 175 ? 12.910 9.818 14.942 1.00 67.50 175 PRO A C 1
ATOM 1389 O O . PRO A 1 175 ? 12.050 9.663 15.804 1.00 67.50 175 PRO A O 1
ATOM 1392 N N . ALA A 1 176 ? 12.613 9.800 13.642 1.00 65.00 176 ALA A N 1
ATOM 1393 C CA . ALA A 1 176 ? 11.272 9.581 13.106 1.00 65.00 176 ALA A CA 1
ATOM 1394 C C . ALA A 1 176 ? 11.024 8.121 12.672 1.00 65.00 176 ALA A C 1
ATOM 1396 O O . ALA A 1 176 ? 9.966 7.824 12.124 1.00 65.00 176 ALA A O 1
ATOM 1397 N N . TRP A 1 177 ? 11.979 7.217 12.912 1.00 59.56 177 TRP A N 1
ATOM 1398 C CA . TRP A 1 177 ? 11.837 5.782 12.676 1.00 59.56 177 TRP A CA 1
ATOM 1399 C C . TRP A 1 177 ? 11.564 5.044 13.987 1.00 59.56 177 TRP A C 1
ATOM 1401 O O . TRP A 1 177 ? 12.383 5.072 14.906 1.00 59.56 177 TRP A O 1
ATOM 1411 N N . PHE A 1 178 ? 10.419 4.370 14.087 1.00 68.94 178 PHE A N 1
ATOM 1412 C CA . PHE A 1 178 ? 10.040 3.636 15.293 1.00 68.94 178 PHE A CA 1
ATOM 1413 C C . PHE A 1 178 ? 9.237 2.371 14.973 1.00 68.94 178 PHE A C 1
ATOM 1415 O O . PHE A 1 178 ? 8.464 2.304 14.015 1.00 68.94 178 PHE A O 1
ATOM 1422 N N . TRP A 1 179 ? 9.422 1.356 15.814 1.00 64.62 179 TRP A N 1
ATOM 1423 C CA . TRP A 1 179 ? 8.642 0.122 15.792 1.00 64.62 179 TRP A CA 1
ATOM 1424 C C . TRP A 1 179 ? 7.317 0.343 16.525 1.00 64.62 179 TRP A C 1
ATOM 1426 O O . TRP A 1 179 ? 7.298 0.914 17.616 1.00 64.62 179 TRP A O 1
ATOM 1436 N N . GLY A 1 180 ? 6.208 -0.110 15.945 1.00 52.34 180 GLY A N 1
ATOM 1437 C CA . GLY A 1 180 ? 4.926 -0.139 16.637 1.00 52.34 180 GLY A CA 1
ATOM 1438 C C . GLY A 1 180 ? 4.892 -1.324 17.597 1.00 52.34 180 GLY A C 1
ATOM 1439 O O . GLY A 1 180 ? 5.212 -2.450 17.219 1.00 52.34 180 GLY A O 1
ATOM 1440 N N . ARG A 1 181 ? 4.517 -1.078 18.852 1.00 53.66 181 ARG A N 1
ATOM 1441 C CA . ARG A 1 181 ? 4.355 -2.127 19.860 1.00 53.66 181 ARG A CA 1
ATOM 1442 C C . ARG A 1 181 ? 2.874 -2.477 19.968 1.00 53.66 181 ARG A C 1
ATOM 1444 O O . ARG A 1 181 ? 2.046 -1.583 20.106 1.00 53.66 181 ARG A O 1
ATOM 1451 N N . ASN A 1 182 ? 2.542 -3.765 19.896 1.00 49.03 182 ASN A N 1
ATOM 1452 C CA . ASN A 1 182 ? 1.186 -4.237 20.164 1.00 49.03 182 ASN A CA 1
ATOM 1453 C C . ASN A 1 182 ? 0.994 -4.263 21.691 1.00 49.03 182 ASN A C 1
ATOM 1455 O O . ASN A 1 182 ? 1.539 -5.132 22.375 1.00 49.03 182 ASN A O 1
ATOM 1459 N N . GLU A 1 183 ? 0.313 -3.266 22.254 1.00 46.44 183 GLU A N 1
ATOM 1460 C CA . GLU A 1 183 ? -0.038 -3.246 23.679 1.00 46.44 183 GLU A CA 1
ATOM 1461 C C . GLU A 1 183 ? -1.206 -4.213 23.927 1.00 46.44 183 GLU A C 1
ATOM 1463 O O . GLU A 1 183 ? -2.363 -3.814 24.010 1.00 46.44 183 GLU A O 1
ATOM 1468 N N . GLY A 1 184 ? -0.897 -5.512 23.991 1.00 52.47 184 GLY A N 1
ATOM 1469 C CA . GLY A 1 184 ? -1.896 -6.554 24.258 1.00 52.47 184 GLY A CA 1
ATOM 1470 C C . GLY A 1 184 ? -1.422 -8.011 24.202 1.00 52.47 184 GLY A C 1
ATOM 1471 O O . GLY A 1 184 ? -2.204 -8.895 24.536 1.00 52.47 184 GLY A O 1
ATOM 1472 N N . GLY A 1 185 ? -0.177 -8.296 23.805 1.00 40.50 185 GLY A N 1
ATOM 1473 C CA . GLY A 1 185 ? 0.368 -9.659 23.823 1.00 40.50 185 GLY A CA 1
ATOM 1474 C C . GLY A 1 185 ? 1.205 -9.921 25.074 1.00 40.50 185 GLY A C 1
ATOM 1475 O O . GLY A 1 185 ? 2.256 -9.301 25.230 1.00 40.50 185 GLY A O 1
ATOM 1476 N N . GLU A 1 186 ? 0.748 -10.819 25.953 1.00 43.28 186 GLU A N 1
ATOM 1477 C CA . GLU A 1 186 ? 1.589 -11.422 26.999 1.00 43.28 186 GLU A CA 1
ATOM 1478 C C . GLU A 1 186 ? 2.779 -12.185 26.385 1.00 43.28 186 GLU A C 1
ATOM 1480 O O . GLU A 1 186 ? 2.696 -12.683 25.259 1.00 43.28 186 GLU A O 1
ATOM 1485 N N . PHE A 1 187 ? 3.883 -12.202 27.140 1.00 44.12 187 PHE A N 1
ATOM 1486 C CA . PHE A 1 187 ? 5.217 -12.694 26.772 1.00 44.12 187 PHE A CA 1
ATOM 1487 C C . PHE A 1 187 ? 5.288 -14.195 26.474 1.00 44.12 187 PHE A C 1
ATOM 1489 O O . PHE A 1 187 ? 4.637 -14.979 27.200 1.00 44.12 187 PHE A O 1
#

pLDDT: mean 72.05, std 21.78, range [31.28, 96.75]

Mean predicted aligned error: 16.31 Å

Solvent-accessible surface area (backbone atoms only — not comparable to full-atom values): 12452 Å² total; per-residue (Å²): 132,88,75,78,62,77,63,49,65,66,60,53,64,70,42,84,60,50,47,77,46,82,86,57,32,31,45,42,80,81,68,31,39,37,36,38,32,39,35,58,77,45,81,70,81,75,76,79,74,74,81,75,81,79,80,78,87,77,87,78,89,83,83,88,86,87,89,85,89,84,88,79,93,78,83,89,81,80,81,83,84,80,86,77,86,76,86,76,79,89,71,89,76,74,94,80,73,71,48,68,45,55,28,34,36,40,36,25,63,54,41,71,63,52,53,53,50,50,53,51,42,42,51,41,30,73,73,79,29,79,87,39,86,85,46,64,45,66,73,48,74,49,71,56,81,89,55,89,85,54,97,55,63,37,28,38,39,31,27,48,53,92,64,87,78,62,58,75,81,76,49,85,78,57,95,61,56,52,76,53,77,76,93,81,71,84,133

Foldseek 3Di:
DDDPDPPVVVLVVPDPQKDWDPPFWWADPVAWIKTKIKGFPDDWPPPCPDPPPPDDDDDDDDDDDDDDDDDDDDDDDDDDDDDDDDDDDDDDDPPGDGDMFIKMKIKHQPQVVVVVVLVVLQVCCVPPNVVCLPGWAWDDKDWTDDDPPRPHIMIITMTTDNDDDCCVVVDDSPDRIDTDDDPPDDD